Protein AF-A0A498DFW1-F1 (afdb_monomer_lite)

Organism: NCBI:txid2448030

Secondary structure (DSSP, 8-state):
-EEE-TTEEEEEETTEEEEEETTT--EEEEEE-TTS-HHHHHHHHHH---SSPP-SHHHHHHHHHHHH-GGGEEE--HHHHHHHHHHHHHHHHHGGGBS-HHHHHHHHHHHHHHHHH-PPEEEEEE-TT-HHHHHHHHT-TTEEEEE-SS----S----EEEEEE----HHHHHHHHTTEEEEEEEEE-SSEEEEEEEEETTTBPPPPPP----SS-PPPPHHHHHHHHHHHHHHHHHHHTTGGGTBSS----TTSEEEEEETTT--EEEEE---PBP---TTTT--

Structure (mmCIF, N/CA/C/O backbone):
data_AF-A0A498DFW1-F1
#
_entry.id   AF-A0A498DFW1-F1
#
loop_
_atom_site.group_PDB
_atom_site.id
_atom_site.type_symbol
_atom_site.label_atom_id
_atom_site.label_alt_id
_atom_site.label_comp_id
_atom_site.label_asym_id
_atom_site.label_entity_id
_atom_site.label_seq_id
_atom_site.pdbx_PDB_ins_code
_atom_site.Cartn_x
_atom_site.Cartn_y
_atom_site.Cartn_z
_atom_site.occupancy
_atom_site.B_iso_or_equiv
_atom_site.auth_seq_id
_atom_site.auth_comp_id
_atom_site.auth_asym_id
_atom_site.auth_atom_id
_atom_site.pdbx_PDB_model_num
ATOM 1 N N . MET A 1 1 ? -1.869 13.168 18.073 1.00 84.88 1 MET A N 1
ATOM 2 C CA . MET A 1 1 ? -3.207 12.990 17.473 1.00 84.88 1 MET A CA 1
ATOM 3 C C . MET A 1 1 ? -3.571 11.528 17.615 1.00 84.88 1 MET A C 1
ATOM 5 O O . MET A 1 1 ? -2.677 10.705 17.478 1.00 84.88 1 MET A O 1
ATOM 9 N N . TYR A 1 2 ? -4.826 11.202 17.913 1.00 88.81 2 TYR A N 1
ATOM 10 C CA . TYR A 1 2 ? -5.249 9.810 18.084 1.00 88.81 2 TYR A CA 1
ATOM 11 C C . TYR A 1 2 ? -5.842 9.267 16.786 1.00 88.81 2 TYR A C 1
ATOM 13 O O . TYR A 1 2 ? -6.707 9.909 16.195 1.00 88.81 2 TYR A O 1
ATOM 21 N N . LEU A 1 3 ? -5.345 8.113 16.349 1.00 93.00 3 LEU A N 1
ATOM 22 C CA . LEU A 1 3 ? -5.759 7.408 15.137 1.00 93.00 3 LEU A CA 1
ATOM 23 C C . LEU A 1 3 ? -6.167 5.993 15.515 1.00 93.00 3 LEU A C 1
ATOM 25 O O . LEU A 1 3 ? -5.447 5.342 16.267 1.00 93.00 3 LEU A O 1
ATOM 29 N N . LEU A 1 4 ? -7.299 5.503 15.016 1.00 95.31 4 LEU A N 1
ATOM 30 C CA . LEU A 1 4 ? -7.711 4.125 15.267 1.00 95.31 4 LEU A CA 1
ATOM 31 C C . LEU A 1 4 ? -6.643 3.159 14.723 1.00 95.31 4 LEU A C 1
ATOM 33 O O . LEU A 1 4 ? -6.171 3.342 13.597 1.00 95.31 4 LEU A O 1
ATOM 37 N N . ASN A 1 5 ? -6.266 2.129 15.487 1.00 95.38 5 ASN A N 1
ATOM 38 C CA . ASN A 1 5 ? -5.237 1.164 15.068 1.00 95.38 5 ASN A CA 1
ATOM 39 C C . ASN A 1 5 ? -5.662 0.395 13.811 1.00 95.38 5 ASN A C 1
ATOM 41 O O . ASN A 1 5 ? -6.836 0.053 13.671 1.00 95.38 5 ASN A O 1
ATOM 45 N N . HIS A 1 6 ? -4.713 0.090 12.913 1.00 95.62 6 HIS A N 1
ATOM 46 C CA . HIS A 1 6 ? -4.954 -0.581 11.618 1.00 95.62 6 HIS A CA 1
ATOM 47 C C . HIS A 1 6 ? -5.739 -1.897 11.715 1.00 95.62 6 HIS A C 1
ATOM 49 O O . HIS A 1 6 ? -6.510 -2.222 10.810 1.00 95.62 6 HIS A O 1
ATOM 55 N N . GLN A 1 7 ? -5.598 -2.599 12.842 1.00 96.44 7 GLN A N 1
ATOM 56 C CA . GLN A 1 7 ? -6.352 -3.806 13.175 1.00 96.44 7 GLN A CA 1
ATOM 57 C C . GLN A 1 7 ? -7.867 -3.594 13.179 1.00 96.44 7 GLN A C 1
ATOM 59 O O . GLN A 1 7 ? -8.605 -4.474 12.742 1.00 96.44 7 GLN A O 1
ATOM 64 N N . TYR A 1 8 ? -8.323 -2.428 13.632 1.00 97.12 8 TYR A N 1
ATOM 65 C CA . TYR A 1 8 ? -9.740 -2.160 13.811 1.00 97.12 8 TYR A CA 1
ATOM 66 C C . TYR A 1 8 ? -10.383 -1.553 12.563 1.00 97.12 8 TYR A C 1
ATOM 68 O O . TYR A 1 8 ? -9.781 -0.731 11.858 1.00 97.12 8 TYR A O 1
ATOM 76 N N . GLU A 1 9 ? -11.633 -1.942 12.338 1.00 96.38 9 GLU A N 1
ATOM 77 C CA . GLU A 1 9 ? -12.486 -1.527 11.229 1.00 96.38 9 GLU A CA 1
ATOM 78 C C . GLU A 1 9 ? -13.759 -0.863 11.762 1.00 96.38 9 GLU A C 1
ATOM 80 O O . GLU A 1 9 ? -14.368 -1.333 12.724 1.00 96.38 9 GLU A O 1
ATOM 85 N N . ILE A 1 10 ? -14.182 0.218 11.109 1.00 96.00 10 ILE A N 1
ATOM 86 C CA . ILE A 1 10 ? -15.470 0.863 11.358 1.00 96.00 10 ILE A CA 1
ATOM 87 C C . ILE A 1 10 ? -16.510 0.329 10.378 1.00 96.00 10 ILE A C 1
ATOM 89 O O . ILE A 1 10 ? -16.443 0.614 9.174 1.00 96.00 10 ILE A O 1
ATOM 93 N N . LYS A 1 11 ? -17.513 -0.359 10.927 1.00 94.38 11 LYS A N 1
ATOM 94 C CA . LYS A 1 11 ? -18.733 -0.778 10.231 1.00 94.38 11 LYS A CA 1
ATOM 95 C C . LYS A 1 11 ? -19.903 0.073 10.715 1.00 94.38 11 LYS A C 1
ATOM 97 O O . LYS A 1 11 ? -19.953 0.485 11.873 1.00 94.38 11 LYS A O 1
ATOM 102 N N . VAL A 1 12 ? -20.839 0.373 9.822 1.00 92.75 12 VAL A N 1
ATOM 103 C CA . VAL A 1 12 ? -22.039 1.144 10.158 1.00 92.75 12 VAL A CA 1
ATOM 104 C C . VAL A 1 12 ? -23.253 0.367 9.692 1.00 92.75 12 VAL A C 1
ATOM 106 O O . VAL A 1 12 ? -23.340 0.011 8.519 1.00 92.75 12 VAL A O 1
ATOM 109 N N . PHE A 1 13 ? -24.185 0.136 10.608 1.00 92.19 13 PHE A N 1
ATOM 110 C CA . PHE A 1 13 ? -25.476 -0.469 10.315 1.00 92.19 13 PHE A CA 1
ATOM 111 C C . PHE A 1 13 ? -26.560 0.405 10.939 1.00 92.19 13 PHE A C 1
ATOM 113 O O . PHE A 1 13 ? -26.463 0.775 12.110 1.00 92.19 13 PHE A O 1
ATOM 120 N N . GLU A 1 14 ? -27.544 0.802 10.131 1.00 88.88 14 GLU A N 1
ATOM 121 C CA . GLU A 1 14 ? -28.573 1.776 10.512 1.00 88.88 14 GLU A CA 1
ATOM 122 C C . GLU A 1 14 ? -27.953 3.051 11.123 1.00 88.88 14 GLU A C 1
ATOM 124 O O . GLU A 1 14 ? -27.223 3.780 10.439 1.00 88.88 14 GLU A O 1
ATOM 129 N N . ASN A 1 15 ? -28.215 3.316 12.404 1.00 91.19 15 ASN A N 1
ATOM 130 C CA . ASN A 1 15 ? -27.717 4.469 13.155 1.00 91.19 15 ASN A CA 1
ATOM 131 C C . ASN A 1 15 ? -26.708 4.078 14.237 1.00 91.19 15 ASN A C 1
ATOM 133 O O . ASN A 1 15 ? -26.515 4.832 15.186 1.00 91.19 15 ASN A O 1
ATOM 137 N N . ILE A 1 16 ? -26.047 2.930 14.093 1.00 94.31 16 ILE A N 1
ATOM 138 C CA . ILE A 1 16 ? -25.024 2.468 15.029 1.00 94.31 16 ILE A CA 1
ATOM 139 C C . ILE A 1 16 ? -23.692 2.326 14.291 1.00 94.31 16 ILE A C 1
ATOM 141 O O . ILE A 1 16 ? -23.598 1.699 13.232 1.00 94.31 16 ILE A O 1
ATOM 145 N N . MET A 1 17 ? -22.652 2.937 14.857 1.00 96.31 17 MET A N 1
ATOM 146 C CA . MET A 1 17 ? -21.270 2.742 14.434 1.00 96.31 17 MET A CA 1
ATOM 147 C C . MET A 1 17 ? -20.624 1.683 15.320 1.00 96.31 17 MET A C 1
ATOM 149 O O . MET A 1 17 ? -20.624 1.820 16.542 1.00 96.31 17 MET A O 1
ATOM 153 N N . PHE A 1 18 ? -20.045 0.662 14.697 1.00 96.88 18 PHE A N 1
ATOM 154 C CA . PHE A 1 18 ? -19.355 -0.437 15.357 1.00 96.88 18 PHE A CA 1
ATOM 155 C C . PHE A 1 18 ? -17.869 -0.374 15.034 1.00 96.88 18 PHE A C 1
ATOM 157 O O . PHE A 1 18 ? -17.484 -0.200 13.876 1.00 96.88 18 PHE A O 1
ATOM 164 N N . VAL A 1 19 ? -17.035 -0.563 16.052 1.00 97.25 19 VAL A N 1
ATOM 165 C CA . VAL A 1 19 ? -15.604 -0.802 15.878 1.00 97.25 19 VAL A CA 1
ATOM 166 C C . VAL A 1 19 ? -15.340 -2.280 16.095 1.00 97.25 19 VAL A C 1
ATOM 168 O O . VAL A 1 19 ? -15.494 -2.789 17.206 1.00 97.25 19 VAL A O 1
ATOM 171 N N . HIS A 1 20 ? -14.966 -2.957 15.016 1.00 96.50 20 HIS A N 1
ATOM 172 C CA . HIS A 1 20 ? -14.661 -4.381 14.994 1.00 96.50 20 HIS A CA 1
ATOM 173 C C . HIS A 1 20 ? -13.157 -4.609 14.999 1.00 96.50 20 HIS A C 1
ATOM 175 O O . HIS A 1 20 ? -12.395 -3.837 14.416 1.00 96.50 20 HIS A O 1
ATOM 181 N N . ASP A 1 21 ? -12.738 -5.699 15.619 1.00 96.56 21 ASP A N 1
ATOM 182 C CA . ASP A 1 21 ? -11.405 -6.258 15.462 1.00 96.56 21 ASP A CA 1
ATOM 183 C C . ASP A 1 21 ? -11.388 -7.205 14.270 1.00 96.56 21 ASP A C 1
ATOM 185 O O . ASP A 1 21 ? -12.027 -8.248 14.298 1.00 96.56 21 ASP A O 1
ATOM 189 N N . SER A 1 22 ? -10.662 -6.855 13.211 1.00 94.31 22 SER A N 1
ATOM 190 C CA . SER A 1 22 ? -10.661 -7.669 11.994 1.00 94.31 22 SER A CA 1
ATOM 191 C C . SER A 1 22 ? -9.860 -8.971 12.106 1.00 94.31 22 SER A C 1
ATOM 193 O O . SER A 1 22 ? -9.842 -9.737 11.148 1.00 94.31 22 SER A O 1
ATOM 195 N N . ILE A 1 23 ? -9.192 -9.237 13.235 1.00 94.19 23 ILE A N 1
ATOM 196 C CA . ILE A 1 23 ? -8.539 -10.530 13.485 1.00 94.19 23 ILE A CA 1
ATOM 197 C C . ILE A 1 23 ? -9.505 -11.486 14.189 1.00 94.19 23 ILE A C 1
ATOM 199 O O . ILE A 1 23 ? -9.629 -12.634 13.767 1.00 94.19 23 ILE A O 1
ATOM 203 N N . SER A 1 24 ? -10.178 -11.027 15.251 1.00 93.94 24 SER A N 1
ATOM 204 C CA . SER A 1 24 ? -11.103 -11.862 16.035 1.00 93.94 24 SER A CA 1
ATOM 205 C C . SER A 1 24 ? -12.565 -11.795 15.576 1.00 93.94 24 SER A C 1
ATOM 207 O O . SER A 1 24 ? -13.380 -12.571 16.060 1.00 93.94 24 SER A O 1
ATOM 209 N N . ASP A 1 25 ? -12.897 -10.865 14.678 1.00 90.50 25 ASP A N 1
ATOM 210 C CA . ASP A 1 25 ? -14.255 -10.489 14.245 1.00 90.50 25 ASP A CA 1
ATOM 211 C C . ASP A 1 25 ? -15.184 -10.014 15.385 1.00 90.50 25 ASP A C 1
ATOM 213 O O . ASP A 1 25 ? -16.402 -9.913 15.246 1.00 90.50 25 ASP A O 1
ATOM 217 N N . GLU A 1 26 ? -14.612 -9.648 16.534 1.00 96.12 26 GLU A N 1
ATOM 218 C CA . GLU A 1 26 ? -15.376 -9.169 17.684 1.00 96.12 26 GLU A CA 1
ATOM 219 C C . GLU A 1 26 ? -15.683 -7.671 17.595 1.00 96.12 26 GLU A C 1
ATOM 221 O O . GLU A 1 26 ? -14.817 -6.848 17.279 1.00 96.12 26 GLU A O 1
ATOM 226 N N . VAL A 1 27 ? -16.901 -7.295 17.994 1.00 96.75 27 VAL A N 1
ATOM 227 C CA . VAL A 1 27 ? -17.258 -5.897 18.268 1.00 96.75 27 VAL A CA 1
ATOM 228 C C . VAL A 1 27 ? -16.567 -5.455 19.557 1.00 96.75 27 VAL A C 1
ATOM 230 O O . VAL A 1 27 ? -16.834 -5.993 20.629 1.00 96.75 27 VAL A O 1
ATOM 233 N N . LYS A 1 28 ? -15.709 -4.439 19.477 1.00 96.62 28 LYS A N 1
ATOM 234 C CA . LYS A 1 28 ? -15.001 -3.887 20.642 1.00 96.62 28 LYS A CA 1
ATOM 235 C C . LYS A 1 28 ? -15.788 -2.785 21.333 1.00 96.62 28 LYS A C 1
ATOM 237 O O . LYS A 1 28 ? -15.783 -2.691 22.558 1.00 96.62 28 LYS A O 1
ATOM 242 N N . PHE A 1 29 ? -16.474 -1.957 20.556 1.00 95.75 29 PHE A N 1
ATOM 243 C CA . PHE A 1 29 ? -17.452 -1.004 21.064 1.00 95.75 29 PHE A CA 1
ATOM 244 C C . PHE A 1 29 ? -18.390 -0.550 19.949 1.00 95.75 29 PHE A C 1
ATOM 246 O O . PHE A 1 29 ? -18.073 -0.645 18.761 1.00 95.75 29 PHE A O 1
ATOM 253 N N . ALA A 1 30 ? -19.543 -0.033 20.359 1.00 95.00 30 ALA A N 1
ATOM 254 C CA . ALA A 1 30 ? -20.535 0.542 19.472 1.00 95.00 30 ALA A CA 1
ATOM 255 C C . ALA A 1 30 ? -21.171 1.773 20.118 1.00 95.00 30 ALA A C 1
ATOM 257 O O . ALA A 1 30 ? -21.212 1.891 21.346 1.00 95.00 30 ALA A O 1
ATOM 258 N N . PHE A 1 31 ? -21.652 2.695 19.295 1.00 93.88 31 PHE A N 1
ATOM 259 C CA . PHE A 1 31 ? -22.395 3.861 19.760 1.00 93.88 31 PHE A CA 1
ATOM 260 C C . PHE A 1 31 ? -23.355 4.354 18.684 1.00 93.88 31 PHE A C 1
ATOM 262 O O . PHE A 1 31 ? -23.148 4.157 17.484 1.00 93.88 31 PHE A O 1
ATOM 269 N N . GLU A 1 32 ? -24.420 4.999 19.143 1.00 93.31 32 GLU A N 1
ATOM 270 C CA . GLU A 1 32 ? -25.426 5.596 18.281 1.00 93.31 32 GLU A CA 1
ATOM 271 C C . GLU A 1 32 ? -24.887 6.867 17.608 1.00 93.31 32 GLU A C 1
ATOM 273 O O . GLU A 1 32 ? -24.185 7.671 18.227 1.00 93.31 32 GLU A O 1
ATOM 278 N N . ILE A 1 33 ? -25.218 7.044 16.329 1.00 91.88 33 ILE A N 1
ATOM 279 C CA . ILE A 1 33 ? -24.766 8.156 15.483 1.00 91.88 33 ILE A CA 1
ATOM 280 C C . ILE A 1 33 ? -25.928 8.940 14.855 1.00 91.88 33 ILE A C 1
ATOM 282 O O . ILE A 1 33 ? -25.806 9.484 13.755 1.00 91.88 33 ILE A O 1
ATOM 286 N N . TYR A 1 34 ? -27.076 8.983 15.534 1.00 88.31 34 TYR A N 1
ATOM 287 C CA . TYR A 1 34 ? -28.267 9.691 15.065 1.00 88.31 34 TYR A CA 1
ATOM 288 C C . TYR A 1 34 ? -27.978 11.179 14.788 1.00 88.31 34 TYR A C 1
ATOM 290 O O . TYR A 1 34 ? -27.419 11.880 15.632 1.00 88.31 34 TYR A O 1
ATOM 298 N N . ASN A 1 35 ? -28.378 11.667 13.606 1.00 87.31 35 ASN A N 1
ATOM 299 C CA . ASN A 1 35 ? -28.142 13.039 13.127 1.00 87.31 35 ASN A CA 1
ATOM 300 C C . ASN A 1 35 ? -26.663 13.479 13.074 1.00 87.31 35 ASN A C 1
ATOM 302 O O . ASN A 1 35 ? -26.365 14.656 13.287 1.00 87.31 35 ASN A O 1
ATOM 306 N N . LEU A 1 36 ? -25.739 12.555 12.789 1.00 89.56 36 LEU A N 1
ATOM 307 C CA . LEU A 1 36 ? -24.315 12.853 12.595 1.00 89.56 36 LEU A CA 1
ATOM 308 C C . LEU A 1 36 ? -23.851 12.524 11.178 1.00 89.56 36 LEU A C 1
ATOM 310 O O . LEU A 1 36 ? -24.351 11.591 10.541 1.00 89.56 36 LEU A O 1
ATOM 314 N N . ASP A 1 37 ? -22.821 13.233 10.716 1.00 90.50 37 ASP A N 1
ATOM 315 C CA . ASP A 1 37 ? -22.140 12.875 9.473 1.00 90.50 37 ASP A CA 1
ATOM 316 C C . ASP A 1 37 ? -21.258 11.630 9.682 1.00 90.50 37 ASP A C 1
ATOM 318 O O . ASP A 1 37 ? -20.159 11.670 10.247 1.00 90.50 37 ASP A O 1
ATOM 322 N N . LYS A 1 38 ? -21.756 10.495 9.180 1.00 91.00 38 LYS A N 1
ATOM 323 C CA . LYS A 1 38 ? -21.108 9.177 9.248 1.00 91.00 38 LYS A CA 1
ATOM 324 C C . LYS A 1 38 ? -19.748 9.169 8.541 1.00 91.00 38 LYS A C 1
ATOM 326 O O . LYS A 1 38 ? -18.798 8.553 9.030 1.00 91.00 38 LYS A O 1
ATOM 331 N N . GLY A 1 39 ? -19.648 9.857 7.402 1.00 90.25 39 GLY A N 1
ATOM 332 C CA . GLY A 1 39 ? -18.425 9.949 6.609 1.00 90.25 39 GLY A CA 1
ATOM 333 C C . GLY A 1 39 ? -17.367 10.786 7.318 1.00 90.25 39 GLY A C 1
ATOM 334 O O . GLY A 1 39 ? -16.209 10.365 7.408 1.00 90.25 39 GLY A O 1
ATOM 335 N N . LYS A 1 40 ? -17.771 11.926 7.892 1.00 91.56 40 LYS A N 1
ATOM 336 C CA . LYS A 1 40 ? -16.899 12.759 8.727 1.00 91.56 40 LYS A CA 1
ATOM 337 C C . LYS A 1 40 ? -16.410 11.983 9.949 1.00 91.56 40 LYS A C 1
ATOM 339 O O . LYS A 1 40 ? -15.204 11.922 10.161 1.00 91.56 40 LYS A O 1
ATOM 344 N N . LEU A 1 41 ? -17.295 11.323 10.700 1.00 92.81 41 LEU A N 1
ATOM 345 C CA . LEU A 1 41 ? -16.911 10.508 11.863 1.00 92.81 41 LEU A CA 1
ATOM 346 C C . LEU A 1 41 ? -15.888 9.427 11.510 1.00 92.81 41 LEU A C 1
ATOM 348 O O . LEU A 1 41 ? -14.841 9.346 12.153 1.00 92.81 41 LEU A O 1
ATOM 352 N N . LYS A 1 42 ? -16.149 8.627 10.466 1.00 93.50 42 LYS A N 1
ATOM 353 C CA . LYS A 1 42 ? -15.216 7.579 10.026 1.00 93.50 42 LYS A CA 1
ATOM 354 C C . LYS A 1 42 ? -13.848 8.171 9.674 1.00 93.50 42 LYS A C 1
ATOM 356 O O . LYS A 1 42 ? -12.827 7.656 10.128 1.00 93.50 42 LYS A O 1
ATOM 361 N N . LYS A 1 43 ? -13.818 9.291 8.939 1.00 92.44 43 LYS A N 1
ATOM 362 C CA . LYS A 1 43 ? -12.573 10.014 8.624 1.00 92.44 43 LYS A CA 1
ATOM 363 C C . LYS A 1 43 ? -11.849 10.497 9.881 1.00 92.44 43 LYS A C 1
ATOM 365 O O . LYS A 1 43 ? -10.637 10.335 9.965 1.00 92.44 43 LYS A O 1
ATOM 370 N N . LEU A 1 44 ? -12.564 11.043 10.862 1.00 92.44 44 LEU A N 1
ATOM 371 C CA . LEU A 1 44 ? -11.971 11.526 12.111 1.00 92.44 44 LEU A CA 1
ATOM 372 C C . LEU A 1 44 ? -11.365 10.393 12.948 1.00 92.44 44 LEU A C 1
ATOM 374 O O . LEU A 1 44 ? -10.274 10.557 13.486 1.00 92.44 44 LEU A O 1
ATOM 378 N N . PHE A 1 45 ? -12.010 9.228 13.026 1.00 94.06 45 PHE A N 1
ATOM 379 C CA . PHE A 1 45 ? -11.427 8.073 13.715 1.00 94.06 45 PHE A CA 1
ATOM 380 C C . PHE A 1 45 ? -10.183 7.531 13.002 1.00 94.06 45 PHE A C 1
ATOM 382 O O . PHE A 1 45 ? -9.202 7.175 13.653 1.00 94.06 45 PHE A O 1
ATOM 389 N N . TYR A 1 46 ? -10.213 7.454 11.671 1.00 93.69 46 TYR A N 1
ATOM 390 C CA . TYR A 1 46 ? -9.130 6.864 10.880 1.00 93.69 46 TYR A CA 1
ATOM 391 C C . TYR A 1 46 ? -7.937 7.792 10.657 1.00 93.69 46 TYR A C 1
ATOM 393 O O . TYR A 1 46 ? -6.808 7.309 10.593 1.00 93.69 46 TYR A O 1
ATOM 401 N N . PHE A 1 47 ? -8.175 9.098 10.522 1.00 88.81 47 PHE A N 1
ATOM 402 C CA . PHE A 1 47 ? -7.173 10.095 10.119 1.00 88.81 47 PHE A CA 1
ATOM 403 C C . PHE A 1 47 ? -6.960 11.208 11.151 1.00 88.81 47 PHE A C 1
ATOM 405 O O . PHE A 1 47 ? -6.053 12.035 10.989 1.00 88.81 47 PHE A O 1
ATOM 412 N N . GLY A 1 48 ? -7.720 11.141 12.244 1.00 84.44 48 GLY A N 1
ATOM 413 C CA . GLY A 1 48 ? -7.455 11.796 13.511 1.00 84.44 48 GLY A CA 1
ATOM 414 C C . GLY A 1 48 ? -8.076 13.176 13.653 1.00 84.44 48 GLY A C 1
ATOM 415 O O . GLY A 1 48 ? -8.585 13.770 12.705 1.00 84.44 48 GLY A O 1
ATOM 416 N N . LEU A 1 49 ? -8.010 13.670 14.887 1.00 77.69 49 LEU A N 1
ATOM 417 C CA . LEU A 1 49 ? -8.436 15.003 15.298 1.00 77.69 49 LEU A CA 1
ATOM 418 C C . LEU A 1 49 ? -7.230 15.903 15.556 1.00 77.69 49 LEU A C 1
ATOM 420 O O . LEU A 1 49 ? -6.282 15.503 16.245 1.00 77.69 49 LEU A O 1
ATOM 424 N N . GLU A 1 50 ? -7.294 17.147 15.099 1.00 66.69 50 GLU A N 1
ATOM 425 C CA . GLU A 1 50 ? -6.356 18.166 15.563 1.00 66.69 50 GLU A CA 1
ATOM 426 C C . GLU A 1 50 ? -6.561 18.424 17.066 1.00 66.69 50 GLU A C 1
ATOM 428 O O . GLU A 1 50 ? -7.657 18.263 17.602 1.00 66.69 50 GLU A O 1
ATOM 433 N N . LYS A 1 51 ? -5.482 18.759 17.788 1.00 59.06 51 LYS A N 1
ATOM 434 C CA . LYS A 1 51 ? -5.483 18.936 19.257 1.00 59.06 51 LYS A CA 1
ATOM 435 C C . LYS A 1 51 ? -6.176 20.236 19.718 1.00 59.06 51 LYS A C 1
ATOM 437 O O . LYS A 1 51 ? -5.831 20.781 20.763 1.00 59.06 51 LYS A O 1
ATOM 442 N N . THR A 1 52 ? -7.117 20.759 18.949 1.00 60.75 52 THR A N 1
ATOM 443 C CA . THR A 1 52 ? -7.843 21.995 19.247 1.00 60.75 52 THR A CA 1
ATOM 444 C C . THR A 1 52 ? -9.174 21.689 19.937 1.00 60.75 52 THR A C 1
ATOM 446 O O . THR A 1 52 ? -9.745 20.603 19.802 1.00 60.75 52 THR A O 1
ATOM 449 N N . ILE A 1 53 ? -9.659 22.641 20.743 1.00 60.09 53 ILE A N 1
ATOM 450 C CA . ILE A 1 53 ? -11.011 22.582 21.312 1.00 60.09 53 ILE A CA 1
ATOM 451 C C . ILE A 1 53 ? -11.984 22.597 20.136 1.00 60.09 53 ILE A C 1
ATOM 453 O O . ILE A 1 53 ? -12.005 23.559 19.369 1.00 60.09 53 ILE A O 1
ATOM 457 N N . SER A 1 54 ? -12.757 21.524 19.980 1.00 64.06 54 SER A N 1
ATOM 458 C CA . SER A 1 54 ? -13.682 21.405 18.863 1.00 64.06 54 SER A CA 1
ATOM 459 C C . SER A 1 54 ? -15.095 21.838 19.233 1.00 64.06 54 SER A C 1
ATOM 461 O O . SER A 1 54 ? -15.685 21.382 20.218 1.00 64.06 54 SER A O 1
ATOM 463 N N . PHE A 1 55 ? -15.664 22.674 18.371 1.00 69.19 55 PHE A N 1
ATOM 464 C CA . PHE A 1 55 ? -17.057 23.103 18.433 1.00 69.19 55 PHE A CA 1
ATOM 465 C C . PHE A 1 55 ? -18.000 22.182 17.638 1.00 69.19 55 PHE A C 1
ATOM 467 O O . PHE A 1 55 ? -19.218 22.327 17.736 1.00 69.19 55 PHE A O 1
ATOM 474 N N . HIS A 1 56 ? -17.475 21.216 16.874 1.00 85.19 56 HIS A N 1
ATOM 475 C CA . HIS A 1 56 ? -18.282 20.299 16.066 1.00 85.19 56 HIS A CA 1
ATOM 476 C C . HIS A 1 56 ? -18.667 19.030 16.840 1.00 85.19 56 HIS A C 1
ATOM 478 O O . HIS A 1 56 ? -17.845 18.424 17.531 1.00 85.19 56 HIS A O 1
ATOM 484 N N . ARG A 1 57 ? -19.922 18.586 16.680 1.00 88.81 57 ARG A N 1
ATOM 485 C CA . ARG A 1 57 ? -20.477 17.422 17.397 1.00 88.81 57 ARG A CA 1
ATOM 486 C C . ARG A 1 57 ? -19.695 16.134 17.131 1.00 88.81 57 ARG A C 1
ATOM 488 O O . ARG A 1 57 ? -19.405 15.402 18.073 1.00 88.81 57 ARG A O 1
ATOM 495 N N . GLU A 1 58 ? -19.317 15.868 15.881 1.00 90.94 58 GLU A N 1
ATOM 496 C CA . GLU A 1 58 ? -18.575 14.659 15.497 1.00 90.94 58 GLU A CA 1
ATOM 497 C C . GLU A 1 58 ? -17.212 14.582 16.190 1.00 90.94 58 GLU A C 1
ATOM 499 O O . GLU A 1 58 ? -16.797 13.532 16.672 1.00 90.94 58 GLU A O 1
ATOM 504 N N . GLU A 1 59 ? -16.524 15.714 16.283 1.00 90.19 59 GLU A N 1
ATOM 505 C CA . GLU A 1 59 ? -15.196 15.808 16.881 1.00 90.19 59 GLU A CA 1
ATOM 506 C C . GLU A 1 59 ? -15.264 15.626 18.402 1.00 90.19 59 GLU A C 1
ATOM 508 O O . GLU A 1 59 ? -14.458 14.887 18.965 1.00 90.19 59 GLU A O 1
ATOM 513 N N . GLN A 1 60 ? -16.280 16.194 19.062 1.00 89.75 60 GLN A N 1
ATOM 514 C CA . GLN A 1 60 ? -16.544 15.957 20.487 1.00 89.75 60 GLN A CA 1
ATOM 515 C C . GLN A 1 60 ? -16.841 14.481 20.787 1.00 89.75 60 GLN A C 1
ATOM 517 O O . GLN A 1 60 ? -16.404 13.952 21.810 1.00 89.75 60 GLN A O 1
ATOM 522 N N . ILE A 1 61 ? -17.570 13.798 19.902 1.00 91.00 61 ILE A N 1
ATOM 523 C CA . ILE A 1 61 ? -17.855 12.365 20.044 1.00 91.00 61 ILE A CA 1
ATOM 524 C C . ILE A 1 61 ? -16.574 11.551 19.920 1.00 91.00 61 ILE A C 1
ATOM 526 O O . ILE A 1 61 ? -16.297 10.725 20.788 1.00 91.00 61 ILE A O 1
ATOM 530 N N . VAL A 1 62 ? -15.757 11.819 18.902 1.00 91.62 62 VAL A N 1
ATOM 531 C CA . VAL A 1 62 ? -14.474 11.129 18.727 1.00 91.62 62 VAL A CA 1
ATOM 532 C C . VAL A 1 62 ? -13.566 11.375 19.939 1.00 91.62 62 VAL A C 1
ATOM 534 O O . VAL A 1 62 ? -12.981 10.420 20.445 1.00 91.62 62 VAL A O 1
ATOM 537 N N . GLN A 1 63 ? -13.508 12.596 20.489 1.00 90.88 63 GLN A N 1
ATOM 538 C CA . GLN A 1 63 ? -12.761 12.884 21.724 1.00 90.88 63 GLN A CA 1
ATOM 539 C C . GLN A 1 63 ? -13.246 12.037 22.910 1.00 90.88 63 GLN A C 1
ATOM 541 O O . GLN A 1 63 ? -12.425 11.421 23.591 1.00 90.88 63 GLN A O 1
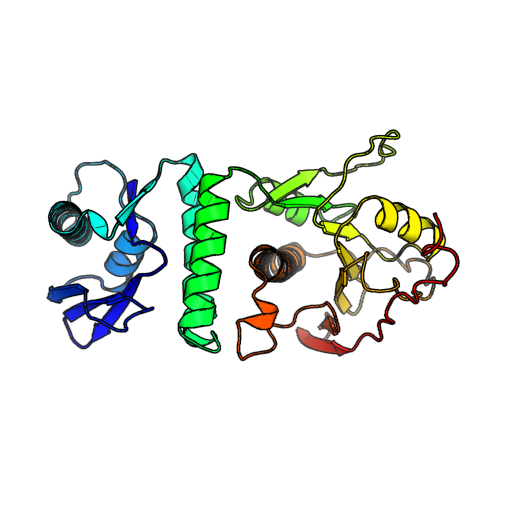ATOM 546 N N . LYS A 1 64 ? -14.564 11.951 23.136 1.00 91.62 64 LYS A N 1
ATOM 547 C CA . LYS A 1 64 ? -15.147 11.115 24.202 1.00 91.62 64 LYS A CA 1
ATOM 548 C C . LYS A 1 64 ? -14.839 9.631 24.003 1.00 91.62 64 LYS A C 1
ATOM 550 O O . LYS A 1 64 ? -14.510 8.941 24.966 1.00 91.62 64 LYS A O 1
ATOM 555 N N . VAL A 1 65 ? -14.924 9.136 22.768 1.00 93.31 65 VAL A N 1
ATOM 556 C CA . VAL A 1 65 ? -14.617 7.736 22.436 1.00 93.31 65 VAL A CA 1
ATOM 557 C C . VAL A 1 65 ? -13.139 7.437 22.677 1.00 93.31 65 VAL A C 1
ATOM 559 O O . VAL A 1 65 ? -12.829 6.444 23.325 1.00 93.31 65 VAL A O 1
ATOM 562 N N . VAL A 1 66 ? -12.231 8.313 22.243 1.00 92.19 66 VAL A N 1
ATOM 563 C CA . VAL A 1 66 ? -10.785 8.168 22.480 1.00 92.19 66 VAL A CA 1
ATOM 564 C C . VAL A 1 66 ? -10.461 8.175 23.976 1.00 92.19 66 VAL A C 1
ATOM 566 O O . VAL A 1 66 ? -9.666 7.356 24.427 1.00 92.19 66 VAL A O 1
ATOM 569 N N . GLN A 1 67 ? -11.090 9.057 24.760 1.00 91.69 67 GLN A N 1
ATOM 570 C CA . GLN A 1 67 ? -10.907 9.105 26.216 1.00 91.69 67 GLN A CA 1
ATOM 571 C C . GLN A 1 67 ? -11.416 7.837 26.911 1.00 91.69 67 GLN A C 1
ATOM 573 O O . GLN A 1 67 ? -10.783 7.354 27.846 1.00 91.69 67 GLN A O 1
ATOM 578 N N . ARG A 1 68 ? -12.552 7.293 26.461 1.00 95.31 68 ARG A N 1
ATOM 579 C CA . ARG A 1 68 ? -13.169 6.096 27.048 1.00 95.31 68 ARG A CA 1
ATOM 580 C C . ARG A 1 68 ? -12.474 4.798 26.634 1.00 95.31 68 ARG A C 1
ATOM 582 O O . ARG A 1 68 ? -12.431 3.857 27.421 1.00 95.31 68 ARG A O 1
ATOM 589 N N . TYR A 1 69 ? -11.944 4.745 25.415 1.00 94.56 69 TYR A N 1
ATOM 590 C CA . TYR A 1 69 ? -11.383 3.547 24.793 1.00 94.56 69 TYR A CA 1
ATOM 591 C C . TYR A 1 69 ? -9.953 3.786 24.268 1.00 94.56 69 TYR A C 1
ATOM 593 O O . TYR A 1 69 ? -9.680 3.516 23.098 1.00 94.56 69 TYR A O 1
ATOM 601 N N . PRO A 1 70 ? -9.005 4.268 25.094 1.00 91.94 70 PRO A N 1
ATOM 602 C CA . PRO A 1 70 ? -7.697 4.727 24.616 1.00 91.94 70 PRO A CA 1
ATOM 603 C C . PRO A 1 70 ? -6.851 3.618 23.973 1.00 91.94 70 PRO A C 1
ATOM 605 O O . PRO A 1 70 ? -6.107 3.884 23.035 1.00 91.94 70 PRO A O 1
ATOM 608 N N . ASN A 1 71 ? -7.011 2.366 24.413 1.00 94.25 71 ASN A N 1
ATOM 609 C CA . ASN A 1 71 ? -6.219 1.219 23.944 1.00 94.25 71 ASN A CA 1
ATOM 610 C C . ASN A 1 71 ? -6.444 0.861 22.462 1.00 94.25 71 ASN A C 1
ATOM 612 O O . ASN A 1 71 ? -5.650 0.128 21.875 1.00 94.25 71 ASN A O 1
ATOM 616 N N . TYR A 1 72 ? -7.513 1.372 21.845 1.00 94.56 72 TYR A N 1
ATOM 617 C CA . TYR A 1 72 ? -7.842 1.118 20.439 1.00 94.56 72 TYR A CA 1
ATOM 618 C C . TYR A 1 72 ? -7.218 2.144 19.484 1.00 94.56 72 TYR A C 1
ATOM 620 O O . TYR A 1 72 ? -7.318 2.004 18.262 1.00 94.56 72 TYR A O 1
ATOM 628 N N . PHE A 1 73 ? -6.566 3.167 20.039 1.00 93.38 73 PHE A N 1
ATOM 629 C CA . PHE A 1 73 ? -6.005 4.284 19.300 1.00 93.38 73 PHE A CA 1
ATOM 630 C C . PHE A 1 73 ? -4.491 4.374 19.483 1.00 93.38 73 PHE A C 1
ATOM 632 O O . PHE A 1 73 ? -3.953 4.197 20.573 1.00 93.38 73 PHE A O 1
ATOM 639 N N . THR A 1 74 ? -3.802 4.747 18.413 1.00 90.38 74 THR A N 1
ATOM 640 C CA . THR A 1 74 ? -2.388 5.098 18.423 1.00 90.38 74 THR A CA 1
ATOM 641 C C . THR A 1 74 ? -2.260 6.611 18.509 1.00 90.38 74 THR A C 1
ATOM 643 O O . THR A 1 74 ? -2.862 7.349 17.725 1.00 90.38 74 THR A O 1
ATOM 646 N N . ASN A 1 75 ? -1.443 7.093 19.446 1.00 88.12 75 ASN A N 1
ATOM 647 C CA . ASN A 1 75 ? -1.054 8.497 19.482 1.00 88.12 75 ASN A CA 1
ATOM 648 C C . ASN A 1 75 ? 0.108 8.737 18.509 1.00 88.12 75 ASN A C 1
ATOM 650 O O . ASN A 1 75 ? 1.252 8.369 18.778 1.00 88.12 75 ASN A O 1
ATOM 654 N N . CYS A 1 76 ? -0.185 9.374 17.381 1.00 83.56 76 CYS A N 1
ATOM 655 C CA . CYS A 1 76 ? 0.805 9.756 16.383 1.00 83.56 76 CYS A CA 1
ATOM 656 C C . CYS A 1 76 ? 1.224 11.222 16.547 1.00 83.56 76 CYS A C 1
ATOM 658 O O . CYS A 1 76 ? 0.394 12.104 16.798 1.00 83.56 76 CYS A O 1
ATOM 660 N N . ASN A 1 77 ? 2.521 11.480 16.366 1.00 81.94 77 ASN A N 1
ATOM 661 C CA . ASN A 1 77 ? 3.042 12.818 16.091 1.00 81.94 77 ASN A CA 1
ATOM 662 C C . ASN A 1 77 ? 2.886 13.152 14.595 1.00 81.94 77 ASN A C 1
ATOM 664 O O . ASN A 1 77 ? 2.581 12.269 13.790 1.00 81.94 77 ASN A O 1
ATOM 668 N N . ASP A 1 78 ? 3.108 14.413 14.224 1.00 73.50 78 ASP A N 1
ATOM 669 C CA . ASP A 1 78 ? 2.863 14.887 12.854 1.00 73.50 78 ASP A CA 1
ATOM 670 C C . ASP A 1 78 ? 3.728 14.166 11.808 1.00 73.50 78 ASP A C 1
ATOM 672 O O . ASP A 1 78 ? 3.248 13.848 10.725 1.00 73.50 78 ASP A O 1
ATOM 676 N N . LEU A 1 79 ? 4.961 13.783 12.159 1.00 68.69 79 LEU A N 1
ATOM 677 C CA . LEU A 1 79 ? 5.854 13.033 11.266 1.00 68.69 79 LEU A CA 1
ATOM 678 C C . LEU A 1 79 ? 5.350 11.612 10.961 1.00 68.69 79 LEU A C 1
ATOM 680 O O . LEU A 1 79 ? 5.456 11.147 9.829 1.00 68.69 79 LEU A O 1
ATOM 684 N N . LYS A 1 80 ? 4.788 10.904 11.951 1.00 80.25 80 LYS A N 1
ATOM 685 C CA . LYS A 1 80 ? 4.236 9.550 11.752 1.00 80.25 80 LYS A CA 1
ATOM 686 C C . LYS A 1 80 ? 2.831 9.560 11.156 1.00 80.25 80 LYS A C 1
ATOM 688 O O . LYS A 1 80 ? 2.390 8.532 10.646 1.00 80.25 80 LYS A O 1
ATOM 693 N N . ARG A 1 81 ? 2.138 10.703 11.203 1.00 86.06 81 ARG A N 1
ATOM 694 C CA . ARG A 1 81 ? 0.762 10.858 10.717 1.00 86.06 81 ARG A CA 1
ATOM 695 C C . ARG A 1 81 ? 0.628 10.435 9.261 1.00 86.06 81 ARG A C 1
ATOM 697 O O . ARG A 1 81 ? -0.215 9.600 8.970 1.00 86.06 81 ARG A O 1
ATOM 704 N N . ASN A 1 82 ? 1.438 10.988 8.362 1.00 87.25 82 ASN A N 1
ATOM 705 C CA . ASN A 1 82 ? 1.279 10.745 6.924 1.00 87.25 82 ASN A CA 1
ATOM 706 C C . ASN A 1 82 ? 1.498 9.271 6.574 1.00 87.25 82 ASN A C 1
ATOM 708 O O . ASN A 1 82 ? 0.713 8.696 5.829 1.00 87.25 82 ASN A O 1
ATOM 712 N N . CYS A 1 83 ? 2.498 8.639 7.194 1.00 89.31 83 CYS A N 1
ATOM 713 C CA . CYS A 1 83 ? 2.747 7.209 7.042 1.00 89.31 83 CYS A CA 1
ATOM 714 C C . CYS A 1 83 ? 1.549 6.372 7.510 1.00 89.31 83 CYS A C 1
ATOM 716 O O . CYS A 1 83 ? 1.050 5.531 6.769 1.00 89.31 83 CYS A O 1
ATOM 718 N N . PHE A 1 84 ? 1.037 6.654 8.711 1.00 91.69 84 PHE A N 1
ATOM 719 C CA . PHE A 1 84 ? -0.124 5.955 9.256 1.00 91.69 84 PHE A CA 1
ATOM 720 C C . PHE A 1 84 ? -1.369 6.155 8.379 1.00 91.69 84 PHE A C 1
ATOM 722 O O . PHE A 1 84 ? -2.112 5.215 8.131 1.00 91.69 84 PHE A O 1
ATOM 729 N N . ARG A 1 85 ? -1.600 7.364 7.859 1.00 91.31 85 ARG A N 1
ATOM 730 C CA . ARG A 1 85 ? -2.729 7.642 6.957 1.00 91.31 85 ARG A CA 1
ATOM 731 C C . ARG A 1 85 ? -2.634 6.836 5.663 1.00 91.31 85 ARG A C 1
ATOM 733 O O . ARG A 1 85 ? -3.602 6.169 5.321 1.00 91.31 85 ARG A O 1
ATOM 740 N N . LEU A 1 86 ? -1.469 6.839 5.016 1.00 91.88 86 LEU A N 1
ATOM 741 C CA . LEU A 1 86 ? -1.251 6.093 3.778 1.00 91.88 86 LEU A CA 1
ATOM 742 C C . LEU A 1 86 ? -1.435 4.586 3.995 1.00 91.88 86 LEU A C 1
ATOM 744 O O . LEU A 1 86 ? -2.142 3.921 3.244 1.00 91.88 86 LEU A O 1
ATOM 748 N N . ILE A 1 87 ? -0.865 4.047 5.078 1.00 94.56 87 ILE A N 1
ATOM 749 C CA . ILE A 1 87 ? -1.060 2.641 5.443 1.00 94.56 87 ILE A CA 1
ATOM 750 C C . ILE A 1 87 ? -2.545 2.353 5.655 1.00 94.56 87 ILE A C 1
ATOM 752 O O . ILE A 1 87 ? -3.026 1.358 5.133 1.00 94.56 87 ILE A O 1
ATOM 756 N N . ARG A 1 88 ? -3.286 3.224 6.354 1.00 95.25 88 ARG A N 1
ATOM 757 C CA . ARG A 1 88 ? -4.730 3.059 6.575 1.00 95.25 88 ARG A CA 1
ATOM 758 C C . ARG A 1 88 ? -5.505 3.030 5.262 1.00 95.25 88 ARG A C 1
ATOM 760 O O . ARG A 1 88 ? -6.375 2.179 5.123 1.00 95.25 88 ARG A O 1
ATOM 767 N N . GLU A 1 89 ? -5.217 3.934 4.334 1.00 93.44 89 GLU A N 1
ATOM 768 C CA . GLU A 1 89 ? -5.885 3.987 3.029 1.00 93.44 89 GLU A CA 1
ATOM 769 C C . GLU A 1 89 ? -5.733 2.657 2.280 1.00 93.44 89 GLU A C 1
ATOM 771 O O . GLU A 1 89 ? -6.733 2.064 1.871 1.00 93.44 89 GLU A O 1
ATOM 776 N N . TYR A 1 90 ? -4.514 2.118 2.217 1.00 94.31 90 TYR A N 1
ATOM 777 C CA . TYR A 1 90 ? -4.267 0.808 1.617 1.00 94.31 90 TYR A CA 1
ATOM 778 C C . TYR A 1 90 ? -4.829 -0.359 2.439 1.00 94.31 90 TYR A C 1
ATOM 780 O O . TYR A 1 90 ? -5.343 -1.313 1.857 1.00 94.31 90 TYR A O 1
ATOM 788 N N . THR A 1 91 ? -4.791 -0.297 3.776 1.00 95.00 91 THR A N 1
ATOM 789 C CA . THR A 1 91 ? -5.418 -1.314 4.632 1.00 95.00 91 THR A CA 1
ATOM 790 C C . THR A 1 91 ? -6.905 -1.422 4.310 1.00 95.00 91 THR A C 1
ATOM 792 O O . THR A 1 91 ? -7.391 -2.526 4.115 1.00 95.00 91 THR A O 1
ATOM 795 N N . GLU A 1 92 ? -7.634 -0.303 4.238 1.00 92.88 92 GLU A N 1
ATOM 796 C CA . GLU A 1 92 ? -9.069 -0.323 3.922 1.00 92.88 92 GLU A CA 1
ATOM 797 C C . GLU A 1 92 ? -9.330 -0.785 2.485 1.00 92.88 92 GLU A C 1
ATOM 799 O O . GLU A 1 92 ? -10.295 -1.510 2.256 1.00 92.88 92 GLU A O 1
ATOM 804 N N . LEU A 1 93 ? -8.460 -0.418 1.537 1.00 91.50 93 LEU A N 1
ATOM 805 C CA . LEU A 1 93 ? -8.563 -0.861 0.147 1.00 91.50 93 LEU A CA 1
ATOM 806 C C . LEU A 1 93 ? -8.424 -2.385 0.009 1.00 91.50 93 LEU A C 1
ATOM 808 O O . LEU A 1 93 ? -9.155 -2.997 -0.764 1.00 91.50 93 LEU A O 1
ATOM 812 N N . PHE A 1 94 ? -7.489 -2.995 0.741 1.00 91.56 94 PHE A N 1
ATOM 813 C CA . PHE A 1 94 ? -7.185 -4.425 0.637 1.00 91.56 94 PHE A CA 1
ATOM 814 C C . PHE A 1 94 ? -7.865 -5.292 1.700 1.00 91.56 94 PHE A C 1
ATOM 816 O O . PHE A 1 94 ? -7.744 -6.511 1.634 1.00 91.56 94 PHE A O 1
ATOM 823 N N . ARG A 1 95 ? -8.578 -4.707 2.674 1.00 91.19 95 ARG A N 1
ATOM 824 C CA . ARG A 1 95 ? -9.095 -5.419 3.860 1.00 91.19 95 ARG A CA 1
ATOM 825 C C . ARG A 1 95 ? -9.870 -6.686 3.505 1.00 91.19 95 ARG A C 1
ATOM 827 O O . ARG A 1 95 ? -9.634 -7.729 4.103 1.00 91.19 95 ARG A O 1
ATOM 834 N N . TYR A 1 96 ? -10.756 -6.598 2.518 1.00 90.19 96 TYR A N 1
ATOM 835 C CA . TYR A 1 96 ? -11.602 -7.716 2.088 1.00 90.19 96 TYR A CA 1
ATOM 836 C C . TYR A 1 96 ? -10.925 -8.657 1.086 1.00 90.19 96 TYR A C 1
ATOM 838 O O . TYR A 1 96 ? -11.515 -9.653 0.686 1.00 90.19 96 TYR A O 1
ATOM 846 N N . GLU A 1 97 ? -9.700 -8.342 0.671 1.00 91.94 97 GLU A N 1
ATOM 847 C CA . GLU A 1 97 ? -8.945 -9.115 -0.310 1.00 91.94 97 GLU A CA 1
ATOM 848 C C . GLU A 1 97 ? -7.950 -10.073 0.349 1.00 91.94 97 GLU A C 1
ATOM 850 O O . GLU A 1 97 ? -7.345 -10.878 -0.350 1.00 91.94 97 GLU A O 1
ATOM 855 N N . PHE A 1 98 ? -7.753 -10.016 1.671 1.00 93.19 98 PHE A N 1
ATOM 856 C CA . PHE A 1 98 ? -6.871 -10.950 2.372 1.00 93.19 98 PHE A CA 1
ATOM 857 C C . PHE A 1 98 ? -7.407 -12.387 2.326 1.00 93.19 98 PHE A C 1
ATOM 859 O O . PHE A 1 98 ? -8.588 -12.633 2.555 1.00 93.19 98 PHE A O 1
ATOM 866 N N . ILE A 1 99 ? -6.510 -13.349 2.087 1.00 93.38 99 ILE A N 1
ATOM 867 C CA . ILE A 1 99 ? -6.833 -14.785 1.977 1.00 93.38 99 ILE A CA 1
ATOM 868 C C . ILE A 1 99 ? -7.411 -15.333 3.284 1.00 93.38 99 ILE A C 1
ATOM 870 O O . ILE A 1 99 ? -8.290 -16.192 3.272 1.00 93.38 99 ILE A O 1
ATOM 874 N N . SER A 1 100 ? -6.903 -14.861 4.422 1.00 93.69 100 SER A N 1
ATOM 875 C CA . SER A 1 100 ? -7.415 -15.233 5.739 1.00 93.69 100 SER A CA 1
ATOM 876 C C . SER A 1 100 ? -7.071 -14.186 6.797 1.00 93.69 100 SER A C 1
ATOM 878 O O . SER A 1 100 ? -6.215 -13.320 6.589 1.00 93.69 100 SER A O 1
ATOM 880 N N . THR A 1 101 ? -7.689 -14.311 7.973 1.00 94.00 101 THR A N 1
ATOM 881 C CA . THR A 1 101 ? -7.380 -13.497 9.160 1.00 94.00 101 THR A CA 1
ATOM 882 C C . THR A 1 101 ? -5.914 -13.610 9.583 1.00 94.00 101 THR A C 1
ATOM 884 O O . THR A 1 101 ? -5.321 -12.622 10.012 1.00 94.00 101 THR A O 1
ATOM 887 N N . GLN A 1 102 ? -5.292 -14.780 9.398 1.00 95.31 102 GLN A N 1
ATOM 888 C CA . GLN A 1 102 ? -3.864 -14.982 9.657 1.00 95.31 102 GLN A CA 1
ATOM 889 C C . GLN A 1 102 ? -2.995 -14.118 8.730 1.00 95.31 102 GLN A C 1
ATOM 891 O O . GLN A 1 102 ? -2.111 -13.414 9.210 1.00 95.31 102 GLN A O 1
ATOM 896 N N . HIS A 1 103 ? -3.290 -14.092 7.425 1.00 95.75 103 HIS A N 1
ATOM 897 C CA . HIS A 1 103 ? -2.561 -13.245 6.472 1.00 95.75 103 HIS A CA 1
ATOM 898 C C . HIS A 1 103 ? -2.714 -11.754 6.800 1.00 95.75 103 HIS A C 1
ATOM 900 O O . HIS A 1 103 ? -1.749 -10.995 6.692 1.00 95.75 103 HIS A O 1
ATOM 906 N N . PHE A 1 104 ? -3.903 -11.337 7.245 1.00 96.38 104 PHE A N 1
ATOM 907 C CA . PHE A 1 104 ? -4.129 -9.971 7.714 1.00 96.38 104 PHE A CA 1
ATOM 908 C C . PHE A 1 104 ? -3.325 -9.655 8.986 1.00 96.38 104 PHE A C 1
ATOM 910 O O . PHE A 1 104 ? -2.692 -8.604 9.075 1.00 96.38 104 PHE A O 1
ATOM 917 N N . SER A 1 105 ? -3.287 -10.580 9.951 1.00 96.19 105 SER A N 1
ATOM 918 C CA . SER A 1 105 ? -2.479 -10.446 11.169 1.00 96.19 105 SER A CA 1
ATOM 919 C C . SER A 1 105 ? -0.989 -10.302 10.853 1.00 96.19 105 SER A C 1
ATOM 921 O O . SER A 1 105 ? -0.321 -9.429 11.407 1.00 96.19 105 SER A O 1
ATOM 923 N N . ASP A 1 106 ? -0.464 -11.108 9.930 1.00 96.25 106 ASP A N 1
ATOM 924 C CA . ASP A 1 106 ? 0.947 -11.054 9.546 1.00 96.25 106 ASP A CA 1
ATOM 925 C C . ASP A 1 106 ? 1.298 -9.746 8.820 1.00 96.25 106 ASP A C 1
ATOM 927 O O . ASP A 1 106 ? 2.318 -9.132 9.131 1.00 96.25 106 ASP A O 1
ATOM 931 N N . TYR A 1 107 ? 0.410 -9.242 7.955 1.00 96.19 107 TYR A N 1
ATOM 932 C CA . TYR A 1 107 ? 0.522 -7.890 7.394 1.00 96.19 107 TYR A CA 1
ATOM 933 C C . TYR A 1 107 ? 0.580 -6.805 8.484 1.00 96.19 107 TYR A C 1
ATOM 935 O O . TYR A 1 107 ? 1.432 -5.918 8.434 1.00 96.19 107 TYR A O 1
ATOM 943 N N . LEU A 1 108 ? -0.280 -6.878 9.504 1.00 96.19 108 LEU A N 1
ATOM 944 C CA . LEU A 1 108 ? -0.282 -5.894 10.590 1.00 96.19 108 LEU A CA 1
ATOM 945 C C . LEU A 1 108 ? 1.008 -5.924 11.418 1.00 96.19 108 LEU A C 1
ATOM 947 O O . LEU A 1 108 ? 1.482 -4.864 11.832 1.00 96.19 108 LEU A O 1
ATOM 951 N N . LYS A 1 109 ? 1.607 -7.104 11.625 1.00 94.50 109 LYS A N 1
ATOM 952 C CA . LYS A 1 109 ? 2.924 -7.222 12.274 1.00 94.50 109 LYS A CA 1
ATOM 953 C C . LYS A 1 109 ? 4.007 -6.530 11.447 1.00 94.50 109 LYS A C 1
ATOM 955 O O . LYS A 1 109 ? 4.827 -5.805 12.008 1.00 94.50 109 LYS A O 1
ATOM 960 N N . GLU A 1 110 ? 4.005 -6.708 10.125 1.00 93.69 110 GLU A N 1
ATOM 961 C CA . GLU A 1 110 ? 4.943 -6.025 9.220 1.00 93.69 110 GLU A CA 1
ATOM 962 C C . GLU A 1 110 ? 4.762 -4.498 9.267 1.00 93.69 110 GLU A C 1
ATOM 964 O O . GLU A 1 110 ? 5.742 -3.763 9.411 1.00 93.69 110 GLU A O 1
ATOM 969 N N . VAL A 1 111 ? 3.513 -4.018 9.250 1.00 93.19 111 VAL A N 1
ATOM 970 C CA . VAL A 1 111 ? 3.161 -2.599 9.435 1.00 93.19 111 VAL A CA 1
ATOM 971 C C . VAL A 1 111 ? 3.680 -2.055 10.767 1.00 93.19 111 VAL A C 1
ATOM 973 O O . VAL A 1 111 ? 4.287 -0.984 10.810 1.00 93.19 111 VAL A O 1
ATOM 976 N N . GLU A 1 112 ? 3.480 -2.780 11.866 1.00 91.25 112 GLU A N 1
ATOM 977 C CA . GLU A 1 112 ? 3.942 -2.352 13.187 1.00 91.25 112 GLU A CA 1
ATOM 978 C C . GLU A 1 112 ? 5.473 -2.260 13.243 1.00 91.25 112 GLU A C 1
ATOM 980 O O . GLU A 1 112 ? 6.032 -1.282 13.754 1.00 91.25 112 GLU A O 1
ATOM 985 N N . VAL A 1 113 ? 6.165 -3.253 12.680 1.00 90.56 113 VAL A N 1
ATOM 986 C CA . VAL A 1 113 ? 7.625 -3.261 12.565 1.00 90.56 113 VAL A CA 1
ATOM 987 C C . VAL A 1 113 ? 8.109 -2.063 11.744 1.00 90.56 113 VAL A C 1
ATOM 989 O O . VAL A 1 113 ? 9.034 -1.367 12.176 1.00 90.56 113 VAL A O 1
ATOM 992 N N . PHE A 1 114 ? 7.465 -1.773 10.612 1.00 89.31 114 PHE A N 1
ATOM 993 C CA . PHE A 1 114 ? 7.778 -0.624 9.763 1.00 89.31 114 PHE A CA 1
ATOM 994 C C . PHE A 1 114 ? 7.632 0.706 10.525 1.00 89.31 114 PHE A C 1
ATOM 996 O O . PHE A 1 114 ? 8.577 1.495 10.614 1.00 89.31 114 PHE A O 1
ATOM 1003 N N . LEU A 1 115 ? 6.490 0.916 11.188 1.00 87.94 115 LEU A N 1
ATOM 1004 C CA . LEU A 1 115 ? 6.196 2.125 11.971 1.00 87.94 115 LEU A CA 1
ATOM 1005 C C . LEU A 1 115 ? 7.144 2.333 13.173 1.00 87.94 115 LEU A C 1
ATOM 1007 O O . LEU A 1 115 ? 7.309 3.467 13.657 1.00 87.94 115 LEU A O 1
ATOM 1011 N N . LYS A 1 116 ? 7.766 1.256 13.676 1.00 86.12 116 LYS A N 1
ATOM 1012 C CA . LYS A 1 116 ? 8.782 1.294 14.743 1.00 86.12 116 LYS A CA 1
ATOM 1013 C C . LYS A 1 116 ? 10.184 1.596 14.213 1.00 86.12 116 LYS A C 1
ATOM 1015 O O . LYS A 1 116 ? 10.880 2.413 14.815 1.00 86.12 116 LYS A O 1
ATOM 1020 N N . ARG A 1 117 ? 10.602 0.965 13.109 1.00 77.44 117 ARG A N 1
ATOM 1021 C CA . ARG A 1 117 ? 12.003 0.961 12.643 1.00 77.44 117 ARG A CA 1
ATOM 1022 C C . ARG A 1 117 ? 12.498 2.286 12.057 1.00 77.44 117 ARG A C 1
ATOM 1024 O O . ARG A 1 117 ? 13.700 2.417 11.874 1.00 77.44 117 ARG A O 1
ATOM 1031 N N . LYS A 1 118 ? 11.623 3.256 11.752 1.00 68.62 118 LYS A N 1
ATOM 1032 C CA . LYS A 1 118 ? 11.938 4.507 11.011 1.00 68.62 118 LYS A CA 1
ATOM 1033 C C . LYS A 1 118 ? 12.616 4.304 9.639 1.00 68.62 118 LYS A C 1
ATOM 1035 O O . LYS A 1 118 ? 12.830 5.291 8.944 1.00 68.62 118 LYS A O 1
ATOM 1040 N N . LYS A 1 119 ? 12.946 3.070 9.245 1.00 72.69 119 LYS A N 1
ATOM 1041 C CA . LYS A 1 119 ? 13.552 2.731 7.960 1.00 72.69 119 LYS A CA 1
ATOM 1042 C C . LYS A 1 119 ? 12.480 2.823 6.878 1.00 72.69 119 LYS A C 1
ATOM 1044 O O . LYS A 1 119 ? 11.449 2.163 6.990 1.00 72.69 119 LYS A O 1
ATOM 1049 N N . ARG A 1 120 ? 12.733 3.649 5.869 1.00 86.00 120 ARG A N 1
ATOM 1050 C CA . ARG A 1 120 ? 11.911 3.769 4.664 1.00 86.00 120 ARG A CA 1
ATOM 1051 C C . ARG A 1 120 ? 12.485 2.892 3.557 1.00 86.00 120 ARG A C 1
ATOM 1053 O O . ARG A 1 120 ? 13.636 2.469 3.650 1.00 86.00 120 ARG A O 1
ATOM 1060 N N . MET A 1 121 ? 11.670 2.617 2.545 1.00 90.00 121 MET A N 1
ATOM 1061 C CA . MET A 1 121 ? 12.123 1.941 1.335 1.00 90.00 121 MET A CA 1
ATOM 1062 C C . MET A 1 121 ? 13.064 2.863 0.559 1.00 90.00 121 MET A C 1
ATOM 1064 O O . MET A 1 121 ? 12.655 3.960 0.183 1.00 90.00 121 MET A O 1
ATOM 1068 N N . LYS A 1 122 ? 14.297 2.426 0.316 1.00 91.25 122 LYS A N 1
ATOM 1069 C CA . LYS A 1 122 ? 15.268 3.143 -0.509 1.00 91.25 122 LYS A CA 1
ATOM 1070 C C . LYS A 1 122 ? 14.942 2.942 -1.982 1.00 91.25 122 LYS A C 1
ATOM 1072 O O . LYS A 1 122 ? 15.071 1.830 -2.497 1.00 91.25 122 LYS A O 1
ATOM 1077 N N . LEU A 1 123 ? 14.530 4.019 -2.638 1.00 91.81 123 LEU A N 1
ATOM 1078 C CA . LEU A 1 123 ? 14.139 4.045 -4.040 1.00 91.81 123 LEU A CA 1
ATOM 1079 C C . LEU A 1 123 ? 15.163 4.839 -4.854 1.00 91.81 123 LEU A C 1
ATOM 1081 O O . LEU A 1 123 ? 15.408 6.009 -4.561 1.00 91.81 123 LEU A O 1
ATOM 1085 N N . LEU A 1 124 ? 15.712 4.235 -5.904 1.00 89.88 124 LEU A N 1
ATOM 1086 C CA . LEU A 1 124 ? 16.396 4.980 -6.961 1.00 89.88 124 LEU A CA 1
ATOM 1087 C C . LEU A 1 124 ? 15.404 5.223 -8.098 1.00 89.88 124 LEU A C 1
ATOM 1089 O O . LEU A 1 124 ? 14.837 4.266 -8.624 1.00 89.88 124 LEU A O 1
ATOM 1093 N N . PHE A 1 125 ? 15.195 6.482 -8.470 1.00 88.12 125 PHE A N 1
ATOM 1094 C CA . PHE A 1 125 ? 14.389 6.839 -9.638 1.00 88.12 125 PHE A CA 1
ATOM 1095 C C . PHE A 1 125 ? 15.306 7.445 -10.699 1.00 88.12 125 PHE A C 1
ATOM 1097 O O . PHE A 1 125 ? 15.738 8.592 -10.557 1.00 88.12 125 PHE A O 1
ATOM 1104 N N . ASP A 1 126 ? 15.626 6.644 -11.711 1.00 84.81 126 ASP A N 1
ATOM 1105 C CA . ASP A 1 126 ? 16.592 6.947 -12.768 1.00 84.81 126 ASP A CA 1
ATOM 1106 C C . ASP A 1 126 ? 15.885 7.015 -14.123 1.00 84.81 126 ASP A C 1
ATOM 1108 O O . ASP A 1 126 ? 16.031 6.142 -14.979 1.00 84.81 126 ASP A O 1
ATOM 1112 N N . ILE A 1 127 ? 15.010 8.014 -14.252 1.00 80.06 127 ILE A N 1
ATOM 1113 C CA . ILE A 1 127 ? 14.290 8.321 -15.486 1.00 80.06 127 ILE A CA 1
ATOM 1114 C C . ILE A 1 127 ? 14.152 9.839 -15.618 1.00 80.06 127 ILE A C 1
ATOM 1116 O O . ILE A 1 127 ? 13.743 10.520 -14.670 1.00 80.06 127 ILE A O 1
ATOM 1120 N N . GLU A 1 128 ? 14.473 10.362 -16.797 1.00 77.12 128 GLU A N 1
ATOM 1121 C CA . GLU A 1 128 ? 14.331 11.779 -17.142 1.00 77.12 128 GLU A CA 1
ATOM 1122 C C . GLU A 1 128 ? 12.903 12.107 -17.627 1.00 77.12 128 GLU A C 1
ATOM 1124 O O . GLU A 1 128 ? 12.221 11.257 -18.191 1.00 77.12 128 GLU A O 1
ATOM 1129 N N . GLY A 1 129 ? 12.417 13.335 -17.398 1.00 76.94 129 GLY A N 1
ATOM 1130 C CA . GLY A 1 129 ? 11.107 13.795 -17.896 1.00 76.94 129 GLY A CA 1
ATOM 1131 C C . GLY A 1 129 ? 9.875 13.412 -17.056 1.00 76.94 129 GLY A C 1
ATOM 1132 O O . GLY A 1 129 ? 8.744 13.646 -17.484 1.00 76.94 129 GLY A O 1
ATOM 1133 N N . TYR A 1 130 ? 10.070 12.837 -15.860 1.00 82.12 130 TYR A N 1
ATOM 1134 C CA . TYR A 1 130 ? 9.000 12.492 -14.903 1.00 82.12 130 TYR A CA 1
ATOM 1135 C C . TYR A 1 130 ? 9.148 13.254 -13.572 1.00 82.12 130 TYR A C 1
ATOM 1137 O O . TYR A 1 130 ? 9.111 12.680 -12.477 1.00 82.12 130 TYR A O 1
ATOM 1145 N N . GLU A 1 131 ? 9.352 14.569 -13.641 1.00 81.81 131 GLU A N 1
ATOM 1146 C CA . GLU A 1 131 ? 9.634 15.427 -12.486 1.00 81.81 131 GLU A CA 1
ATOM 1147 C C . GLU A 1 131 ? 8.519 15.385 -11.436 1.00 81.81 131 GLU A C 1
ATOM 1149 O O . GLU A 1 131 ? 8.817 15.360 -10.239 1.00 81.81 131 GLU A O 1
ATOM 1154 N N . TYR A 1 132 ? 7.249 15.325 -11.857 1.00 86.81 132 TYR A N 1
ATOM 1155 C CA . TYR A 1 132 ? 6.127 15.216 -10.922 1.00 86.81 132 TYR A CA 1
ATOM 1156 C C . TYR A 1 132 ? 6.209 13.914 -10.121 1.00 86.81 132 TYR A C 1
ATOM 1158 O O . TYR A 1 132 ? 6.070 13.934 -8.899 1.00 86.81 132 TYR A O 1
ATOM 1166 N N . ILE A 1 133 ? 6.487 12.785 -10.782 1.00 88.38 133 ILE A N 1
ATOM 1167 C CA . ILE A 1 133 ? 6.599 11.479 -10.117 1.00 88.38 133 ILE A CA 1
ATOM 1168 C C . ILE A 1 133 ? 7.738 11.501 -9.093 1.00 88.38 133 ILE A C 1
ATOM 1170 O O . ILE A 1 133 ? 7.554 11.080 -7.948 1.00 88.38 133 ILE A O 1
ATOM 1174 N N . LYS A 1 134 ? 8.895 12.056 -9.471 1.00 86.88 134 LYS A N 1
ATOM 1175 C CA . LYS A 1 134 ? 10.041 12.223 -8.568 1.00 86.88 134 LYS A CA 1
ATOM 1176 C C . LYS A 1 134 ? 9.669 13.059 -7.338 1.00 86.88 134 LYS A C 1
ATOM 1178 O O . LYS A 1 134 ? 9.945 12.643 -6.213 1.00 86.88 134 LYS A O 1
ATOM 1183 N N . GLN A 1 135 ? 9.002 14.200 -7.528 1.00 88.62 135 GLN A N 1
ATOM 1184 C CA . GLN A 1 135 ? 8.537 15.058 -6.429 1.00 88.62 135 GLN A CA 1
ATOM 1185 C C . GLN A 1 135 ? 7.478 14.372 -5.553 1.00 88.62 135 GLN A C 1
ATOM 1187 O O . GLN A 1 135 ? 7.495 14.505 -4.327 1.00 88.62 135 GLN A O 1
ATOM 1192 N N . ALA A 1 136 ? 6.562 13.613 -6.151 1.00 90.25 136 ALA A N 1
ATOM 1193 C CA . ALA A 1 136 ? 5.546 12.870 -5.419 1.00 90.25 136 ALA A CA 1
ATOM 1194 C C . ALA A 1 136 ? 6.185 11.792 -4.525 1.00 90.25 136 ALA A C 1
ATOM 1196 O O . ALA A 1 136 ? 5.844 11.697 -3.345 1.00 90.25 136 ALA A O 1
ATOM 1197 N N . PHE A 1 137 ? 7.190 11.059 -5.024 1.00 89.62 137 PHE A N 1
ATOM 1198 C CA . PHE A 1 137 ? 7.946 10.099 -4.212 1.00 89.62 137 PHE A CA 1
ATOM 1199 C C . PHE A 1 137 ? 8.801 10.748 -3.123 1.00 89.62 137 PHE A C 1
ATOM 1201 O O . PHE A 1 137 ? 8.880 10.195 -2.028 1.00 89.62 137 PHE A O 1
ATOM 1208 N N . GLN A 1 138 ? 9.375 11.934 -3.356 1.00 88.06 138 GLN A N 1
ATOM 1209 C CA . GLN A 1 138 ? 10.081 12.693 -2.308 1.00 88.06 138 GLN A CA 1
ATOM 1210 C C . GLN A 1 138 ? 9.176 13.014 -1.113 1.00 88.06 138 GLN A C 1
ATOM 1212 O O . GLN A 1 138 ? 9.623 13.012 0.035 1.00 88.06 138 GLN A O 1
ATOM 1217 N N . ASN A 1 139 ? 7.891 13.247 -1.378 1.00 87.94 139 ASN A N 1
ATOM 1218 C CA . ASN A 1 139 ? 6.889 13.524 -0.355 1.00 87.94 139 ASN A CA 1
ATOM 1219 C C . ASN A 1 139 ? 6.236 12.254 0.217 1.00 87.94 139 ASN A C 1
ATOM 1221 O O . ASN A 1 139 ? 5.464 12.338 1.180 1.00 87.94 139 ASN A O 1
ATOM 1225 N N . ASN A 1 140 ? 6.538 11.075 -0.337 1.00 90.19 140 ASN A N 1
ATOM 1226 C CA . ASN A 1 140 ? 5.923 9.829 0.087 1.00 90.19 140 ASN A CA 1
ATOM 1227 C C . ASN A 1 140 ? 6.491 9.365 1.444 1.00 90.19 140 ASN A C 1
ATOM 1229 O O . ASN A 1 140 ? 7.703 9.212 1.607 1.00 90.19 140 ASN A O 1
ATOM 1233 N N . PRO A 1 141 ? 5.641 9.086 2.447 1.00 87.75 141 PRO A N 1
ATOM 1234 C CA . PRO A 1 141 ? 6.107 8.722 3.781 1.00 87.75 141 PRO A CA 1
ATOM 1235 C C . PRO A 1 141 ? 6.679 7.297 3.892 1.00 87.75 141 PRO A C 1
ATOM 1237 O O . PRO A 1 141 ? 7.272 6.981 4.927 1.00 87.75 141 PRO A O 1
ATOM 1240 N N . LEU A 1 142 ? 6.495 6.436 2.885 1.00 88.00 142 LEU A N 1
ATOM 1241 C CA . LEU A 1 142 ? 7.032 5.070 2.863 1.00 88.00 142 LEU A CA 1
ATOM 1242 C C . LEU A 1 142 ? 8.443 4.989 2.277 1.00 88.00 142 LEU A C 1
ATOM 1244 O O . LEU A 1 142 ? 9.122 3.987 2.500 1.00 88.00 142 LEU A O 1
ATOM 1248 N N . MET A 1 143 ? 8.880 6.021 1.551 1.00 88.44 143 MET A N 1
ATOM 1249 C CA . MET A 1 143 ? 10.059 5.961 0.690 1.00 88.44 143 MET A CA 1
ATOM 1250 C C . MET A 1 143 ? 11.104 7.013 1.073 1.00 88.44 143 MET A C 1
ATOM 1252 O O . MET A 1 143 ? 10.807 8.073 1.631 1.00 88.44 143 MET A O 1
ATOM 1256 N N . GLU A 1 144 ? 12.354 6.682 0.795 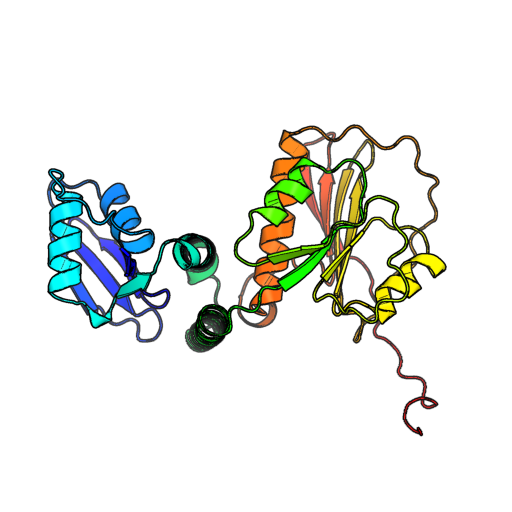1.00 86.19 144 GLU A N 1
ATOM 1257 C CA . GLU A 1 144 ? 13.492 7.586 0.748 1.00 86.19 144 GLU A CA 1
ATOM 1258 C C . GLU A 1 144 ? 14.049 7.490 -0.668 1.00 86.19 144 GLU A C 1
ATOM 1260 O O . GLU A 1 144 ? 14.452 6.414 -1.104 1.00 86.19 144 GLU A O 1
ATOM 1265 N N . ILE A 1 145 ? 13.985 8.594 -1.407 1.00 81.81 145 ILE A N 1
ATOM 1266 C CA . ILE A 1 145 ? 14.334 8.622 -2.823 1.00 81.81 145 ILE A CA 1
ATOM 1267 C C . ILE A 1 145 ? 15.696 9.271 -3.027 1.00 81.81 145 ILE A C 1
ATOM 1269 O O . ILE A 1 145 ? 15.924 10.410 -2.618 1.00 81.81 145 ILE A O 1
ATOM 1273 N N . THR A 1 146 ? 16.560 8.563 -3.741 1.00 76.62 146 THR A N 1
ATOM 1274 C CA . THR A 1 146 ? 17.761 9.126 -4.347 1.00 76.62 146 THR A CA 1
ATOM 1275 C C . THR A 1 146 ? 17.444 9.337 -5.820 1.00 76.62 146 THR A C 1
ATOM 1277 O O . THR A 1 146 ? 17.049 8.407 -6.519 1.00 76.62 146 THR A O 1
ATOM 1280 N N . GLY A 1 147 ? 17.528 10.578 -6.290 1.00 59.94 147 GLY A N 1
ATOM 1281 C CA . GLY A 1 147 ? 17.324 10.898 -7.699 1.00 59.94 147 GLY A CA 1
ATOM 1282 C C . GLY A 1 147 ? 18.662 11.176 -8.348 1.00 59.94 147 GLY A C 1
ATOM 1283 O O . GLY A 1 147 ? 19.311 12.143 -7.959 1.00 59.94 147 GLY A O 1
ATOM 1284 N N . VAL A 1 148 ? 19.047 10.381 -9.336 1.00 54.97 148 VAL A N 1
ATOM 1285 C CA . VAL A 1 148 ? 20.246 10.651 -10.127 1.00 54.97 148 VAL A CA 1
ATOM 1286 C C . VAL A 1 148 ? 19.830 11.569 -11.275 1.00 54.97 148 VAL A C 1
ATOM 1288 O O . VAL A 1 148 ? 18.907 11.266 -12.017 1.00 54.97 148 VAL A O 1
ATOM 1291 N N . GLN A 1 149 ? 20.420 12.758 -11.355 1.00 45.12 149 GLN A N 1
ATOM 1292 C CA . GLN A 1 149 ? 20.348 13.619 -12.538 1.00 45.12 149 GLN A CA 1
ATOM 1293 C C . GLN A 1 149 ? 21.765 13.703 -13.085 1.00 45.12 149 GLN A C 1
ATOM 1295 O O . GLN A 1 149 ? 22.556 14.488 -12.574 1.00 45.12 149 GLN A O 1
ATOM 1300 N N . GLY A 1 150 ? 22.114 12.846 -14.045 1.00 42.19 150 GLY A N 1
ATOM 1301 C CA . GLY A 1 150 ? 23.388 12.920 -14.772 1.00 42.19 150 GLY A CA 1
ATOM 1302 C C . GLY A 1 150 ? 24.682 12.744 -13.957 1.00 42.19 150 GLY A C 1
ATOM 1303 O O . GLY A 1 150 ? 25.759 12.697 -14.545 1.00 42.19 150 GLY A O 1
ATOM 1304 N N . GLU A 1 151 ? 24.628 12.617 -12.631 1.00 41.62 151 GLU A N 1
ATOM 1305 C CA . GLU A 1 151 ? 25.789 12.289 -11.810 1.00 41.62 151 GLU A CA 1
ATOM 1306 C C . GLU A 1 151 ? 25.936 10.773 -11.744 1.00 41.62 151 GLU A C 1
ATOM 1308 O O . GLU A 1 151 ? 25.124 10.074 -11.141 1.00 41.62 151 GLU A O 1
ATOM 1313 N N . VAL A 1 152 ? 26.995 10.258 -12.369 1.00 44.81 152 VAL A N 1
ATOM 1314 C CA . VAL A 1 152 ? 27.489 8.898 -12.139 1.00 44.81 152 VAL A CA 1
ATOM 1315 C C . VAL A 1 152 ? 27.396 8.630 -10.638 1.00 44.81 152 VAL A C 1
ATOM 1317 O O . VAL A 1 152 ? 28.001 9.364 -9.860 1.00 44.81 152 VAL A O 1
ATOM 1320 N N . LEU A 1 153 ? 26.614 7.626 -10.221 1.00 51.31 153 LEU A N 1
ATOM 1321 C CA . LEU A 1 153 ? 26.625 7.136 -8.842 1.00 51.31 153 LEU A CA 1
ATOM 1322 C C . LEU A 1 153 ? 28.073 6.756 -8.514 1.00 51.31 153 LEU A C 1
ATOM 1324 O O . LEU A 1 153 ? 28.501 5.649 -8.848 1.00 51.31 153 LEU A O 1
ATOM 1328 N N . ASN A 1 154 ? 28.814 7.710 -7.949 1.00 46.00 154 ASN A N 1
ATOM 1329 C CA . ASN A 1 154 ? 30.254 7.676 -7.729 1.00 46.00 154 ASN A CA 1
ATOM 1330 C C . ASN A 1 154 ? 30.609 6.476 -6.861 1.00 46.00 154 ASN A C 1
ATOM 1332 O O . ASN A 1 154 ? 30.589 6.647 -5.656 1.00 46.00 154 ASN A O 1
ATOM 1336 N N . ASP A 1 155 ? 30.890 5.296 -7.427 1.00 50.72 155 ASP A N 1
ATOM 1337 C CA . ASP A 1 155 ? 31.392 4.081 -6.749 1.00 50.72 155 ASP A CA 1
ATOM 1338 C C . ASP A 1 155 ? 30.896 3.825 -5.304 1.00 50.72 155 ASP A C 1
ATOM 1340 O O . ASP A 1 155 ? 31.550 3.166 -4.494 1.00 50.72 155 ASP A O 1
ATOM 1344 N N . THR A 1 156 ? 29.708 4.315 -4.952 1.00 53.84 156 THR A N 1
ATOM 1345 C CA . THR A 1 156 ? 29.134 4.152 -3.630 1.00 53.84 156 THR A CA 1
ATOM 1346 C C . THR A 1 156 ? 28.500 2.773 -3.616 1.00 53.84 156 THR A C 1
ATOM 1348 O O . THR A 1 156 ? 27.653 2.450 -4.447 1.00 53.84 156 THR A O 1
ATOM 1351 N N . GLN A 1 157 ? 28.907 1.941 -2.654 1.00 61.94 157 GLN A N 1
ATOM 1352 C CA . GLN A 1 157 ? 28.351 0.604 -2.398 1.00 61.94 157 GLN A CA 1
ATOM 1353 C C . GLN A 1 157 ? 26.897 0.644 -1.883 1.00 61.94 157 GLN A C 1
ATOM 1355 O O . GLN A 1 157 ? 26.450 -0.263 -1.178 1.00 61.94 157 GLN A O 1
ATOM 1360 N N . GLU A 1 158 ? 26.157 1.719 -2.151 1.00 75.88 158 GLU A N 1
ATOM 1361 C CA . GLU A 1 158 ? 24.803 1.861 -1.650 1.00 75.88 158 GLU A CA 1
ATOM 1362 C C . GLU A 1 158 ? 23.860 0.917 -2.400 1.00 75.88 158 GLU A C 1
ATOM 1364 O O . GLU A 1 158 ? 23.847 0.848 -3.629 1.00 75.88 158 GLU A O 1
ATOM 1369 N N . THR A 1 159 ? 23.087 0.164 -1.621 1.00 85.88 159 THR A N 1
ATOM 1370 C CA . THR A 1 159 ? 22.068 -0.756 -2.116 1.00 85.88 159 THR A CA 1
ATOM 1371 C C . THR A 1 159 ? 20.689 -0.135 -1.939 1.00 85.88 159 THR A C 1
ATOM 1373 O O . THR A 1 159 ? 20.392 0.492 -0.916 1.00 85.88 159 THR A O 1
ATOM 1376 N N . PHE A 1 160 ? 19.851 -0.321 -2.952 1.00 90.44 160 PHE A N 1
ATOM 1377 C CA . PHE A 1 160 ? 18.480 0.159 -3.023 1.00 90.44 160 PHE A CA 1
ATOM 1378 C C . PHE A 1 160 ? 17.509 -1.014 -2.895 1.00 90.44 160 PHE A C 1
ATOM 1380 O O . PHE A 1 160 ? 17.759 -2.110 -3.404 1.00 90.44 160 PHE A O 1
ATOM 1387 N N . ASP A 1 161 ? 16.378 -0.779 -2.232 1.00 92.31 161 ASP A N 1
ATOM 1388 C CA . ASP A 1 161 ? 15.318 -1.782 -2.150 1.00 92.31 161 ASP A CA 1
ATOM 1389 C C . ASP A 1 161 ? 14.652 -1.930 -3.531 1.00 92.31 161 ASP A C 1
ATOM 1391 O O . ASP A 1 161 ? 14.389 -3.045 -3.983 1.00 92.31 161 ASP A O 1
ATOM 1395 N N . VAL A 1 162 ? 14.430 -0.810 -4.234 1.00 92.69 162 VAL A N 1
ATOM 1396 C CA . VAL A 1 162 ? 13.894 -0.795 -5.602 1.00 92.69 162 VAL A CA 1
ATOM 1397 C C . VAL A 1 162 ? 14.613 0.245 -6.466 1.00 92.69 162 VAL A C 1
ATOM 1399 O O . VAL A 1 162 ? 14.864 1.365 -6.019 1.00 92.69 162 VAL A O 1
ATOM 1402 N N . ILE A 1 163 ? 14.902 -0.109 -7.719 1.00 91.19 163 ILE A N 1
ATOM 1403 C CA . ILE A 1 163 ? 15.322 0.829 -8.771 1.00 91.19 163 ILE A CA 1
ATOM 1404 C C . ILE A 1 163 ? 14.220 0.920 -9.827 1.00 91.19 163 ILE A C 1
ATOM 1406 O O . ILE A 1 163 ? 13.710 -0.107 -10.277 1.00 91.19 163 ILE A O 1
ATOM 1410 N N . ILE A 1 164 ? 13.853 2.138 -10.218 1.00 90.25 164 ILE A N 1
ATOM 1411 C CA . ILE A 1 164 ? 12.926 2.422 -11.315 1.00 90.25 164 ILE A CA 1
ATOM 1412 C C . ILE A 1 164 ? 13.716 3.077 -12.442 1.00 90.25 164 ILE A C 1
ATOM 1414 O O . ILE A 1 164 ? 14.329 4.118 -12.218 1.00 90.25 164 ILE A O 1
ATOM 1418 N N . THR A 1 165 ? 13.703 2.468 -13.625 1.00 86.38 165 THR A N 1
ATOM 1419 C CA . THR A 1 165 ? 14.470 2.930 -14.792 1.00 86.38 165 THR A CA 1
ATOM 1420 C C . THR A 1 165 ? 13.750 2.587 -16.101 1.00 86.38 165 THR A C 1
ATOM 1422 O O . THR A 1 165 ? 12.747 1.864 -16.096 1.00 86.38 165 THR A O 1
ATOM 1425 N N . GLU A 1 166 ? 14.244 3.105 -17.219 1.00 82.94 166 GLU A N 1
ATOM 1426 C CA . GLU A 1 166 ? 13.823 2.698 -18.561 1.00 82.94 166 GLU A CA 1
ATOM 1427 C C . GLU A 1 166 ? 14.685 1.529 -19.070 1.00 82.94 166 GLU A C 1
ATOM 1429 O O . GLU A 1 166 ? 15.820 1.351 -18.627 1.00 82.94 166 GLU A O 1
ATOM 1434 N N . PRO A 1 167 ? 14.173 0.687 -19.983 1.00 78.25 167 PRO A N 1
ATOM 1435 C CA . PRO A 1 167 ? 14.988 -0.324 -20.646 1.00 78.25 167 PRO A CA 1
ATOM 1436 C C . PRO A 1 167 ? 16.128 0.294 -21.475 1.00 78.25 167 PRO A C 1
ATOM 1438 O O . PRO A 1 167 ? 15.868 0.849 -22.539 1.00 78.25 167 PRO A O 1
ATOM 1441 N N . ASN A 1 168 ? 17.383 0.137 -21.038 1.00 69.38 168 ASN A N 1
ATOM 1442 C CA . ASN A 1 168 ? 18.568 0.714 -21.707 1.00 69.38 168 ASN A CA 1
ATOM 1443 C C . ASN A 1 168 ? 19.531 -0.349 -22.280 1.00 69.38 168 ASN A C 1
ATOM 1445 O O . ASN A 1 168 ? 20.661 -0.068 -22.681 1.00 69.38 168 ASN A O 1
ATOM 1449 N N . GLY A 1 169 ? 19.072 -1.601 -22.356 1.00 63.22 169 GLY A N 1
ATOM 1450 C CA . GLY A 1 169 ? 19.823 -2.725 -22.907 1.00 63.22 169 GLY A CA 1
ATOM 1451 C C . GLY A 1 169 ? 20.640 -3.485 -21.855 1.00 63.22 169 GLY A C 1
ATOM 1452 O O . GLY A 1 169 ? 21.090 -2.954 -20.841 1.00 63.22 169 GLY A O 1
ATOM 1453 N N . GLU A 1 170 ? 20.883 -4.772 -22.126 1.00 59.81 170 GLU A N 1
ATOM 1454 C CA . GLU A 1 170 ? 21.310 -5.760 -21.118 1.00 59.81 170 GLU A CA 1
ATOM 1455 C C . GLU A 1 170 ? 22.588 -5.386 -20.339 1.00 59.81 170 GLU A C 1
ATOM 1457 O O . GLU A 1 170 ? 22.742 -5.757 -19.176 1.00 59.81 170 GLU A O 1
ATOM 1462 N N . ARG A 1 171 ? 23.539 -4.671 -20.958 1.00 58.91 171 ARG A N 1
ATOM 1463 C CA . ARG A 1 171 ? 24.813 -4.310 -20.307 1.00 58.91 171 ARG A CA 1
ATOM 1464 C C . ARG A 1 171 ? 24.672 -3.192 -19.280 1.00 58.91 171 ARG A C 1
ATOM 1466 O O . ARG A 1 171 ? 25.348 -3.254 -18.255 1.00 58.91 171 ARG A O 1
ATOM 1473 N N . GLU A 1 172 ? 23.848 -2.186 -19.549 1.00 64.62 172 GLU A N 1
ATOM 1474 C CA . GLU A 1 172 ? 23.629 -1.080 -18.612 1.00 64.62 172 GLU A CA 1
ATOM 1475 C C . GLU A 1 172 ? 22.710 -1.528 -17.477 1.00 64.62 172 GLU A C 1
ATOM 1477 O O . GLU A 1 172 ? 23.035 -1.320 -16.306 1.00 64.62 172 GLU A O 1
ATOM 1482 N N . ASP A 1 173 ? 21.689 -2.321 -17.811 1.00 66.06 173 ASP A N 1
ATOM 1483 C CA . ASP A 1 173 ? 20.773 -2.934 -16.848 1.00 66.06 173 ASP A CA 1
ATOM 1484 C C . ASP A 1 173 ? 21.497 -3.828 -15.820 1.00 66.06 173 ASP A C 1
ATOM 1486 O O . ASP A 1 173 ? 21.077 -3.946 -14.665 1.00 66.06 173 ASP A O 1
ATOM 1490 N N . ARG A 1 174 ? 22.635 -4.436 -16.196 1.00 67.56 174 ARG A N 1
ATOM 1491 C CA . ARG A 1 174 ? 23.459 -5.248 -15.284 1.00 67.56 174 ARG A CA 1
ATOM 1492 C C . ARG A 1 174 ? 24.111 -4.450 -14.154 1.00 67.56 174 ARG A C 1
ATOM 1494 O O . ARG A 1 174 ? 24.326 -5.028 -13.093 1.00 67.56 174 ARG A O 1
ATOM 1501 N N . LYS A 1 175 ? 24.383 -3.150 -14.317 1.00 72.38 175 LYS A N 1
ATOM 1502 C CA . LYS A 1 175 ? 24.913 -2.321 -13.214 1.00 72.38 175 LYS A CA 1
ATOM 1503 C C . LYS A 1 175 ? 23.875 -2.138 -12.105 1.00 72.38 175 LYS A C 1
ATOM 1505 O O . LYS A 1 175 ? 24.224 -2.128 -10.926 1.00 72.38 175 LYS A O 1
ATOM 1510 N N . TRP A 1 176 ? 22.595 -2.070 -12.472 1.00 74.88 176 TRP A N 1
ATOM 1511 C CA . TRP A 1 176 ? 21.487 -1.999 -11.518 1.00 74.88 176 TRP A CA 1
ATOM 1512 C C . TRP A 1 176 ? 21.318 -3.291 -10.725 1.00 74.88 176 TRP A C 1
ATOM 1514 O O . TRP A 1 176 ? 20.982 -3.246 -9.541 1.00 74.88 176 TRP A O 1
ATOM 1524 N N . LEU A 1 177 ? 21.629 -4.440 -11.335 1.00 72.94 177 LEU A N 1
ATOM 1525 C CA . LEU A 1 177 ? 21.540 -5.743 -10.672 1.00 72.94 177 LEU A CA 1
ATOM 1526 C C . LEU A 1 177 ? 22.420 -5.849 -9.425 1.00 72.94 177 LEU A C 1
ATOM 1528 O O . LEU A 1 177 ? 22.055 -6.513 -8.460 1.00 72.94 177 LEU A O 1
ATOM 1532 N N . GLU A 1 178 ? 23.592 -5.228 -9.433 1.00 76.69 178 GLU A N 1
ATOM 1533 C CA . GLU A 1 178 ? 24.517 -5.319 -8.300 1.00 76.69 178 GLU A CA 1
ATOM 1534 C C . GLU A 1 178 ? 24.089 -4.423 -7.128 1.00 76.69 178 GLU A C 1
ATOM 1536 O O . GLU A 1 178 ? 24.572 -4.594 -6.010 1.00 76.69 178 GLU A O 1
ATOM 1541 N N . ARG A 1 179 ? 23.156 -3.491 -7.367 1.00 81.88 179 ARG A N 1
ATOM 1542 C CA . ARG A 1 179 ? 22.781 -2.427 -6.427 1.00 81.88 179 ARG A CA 1
ATOM 1543 C C . ARG A 1 179 ? 21.322 -2.477 -5.973 1.00 81.88 179 ARG A C 1
ATOM 1545 O O . ARG A 1 179 ? 20.939 -1.644 -5.160 1.00 81.88 179 ARG A O 1
ATOM 1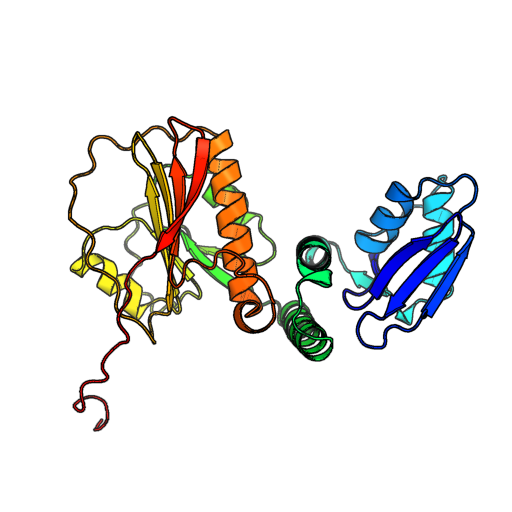552 N N . ALA A 1 180 ? 20.515 -3.424 -6.452 1.00 89.12 180 ALA A N 1
ATOM 1553 C CA . ALA A 1 180 ? 19.075 -3.467 -6.190 1.00 89.12 180 ALA A CA 1
ATOM 1554 C C . ALA A 1 180 ? 18.585 -4.817 -5.655 1.00 89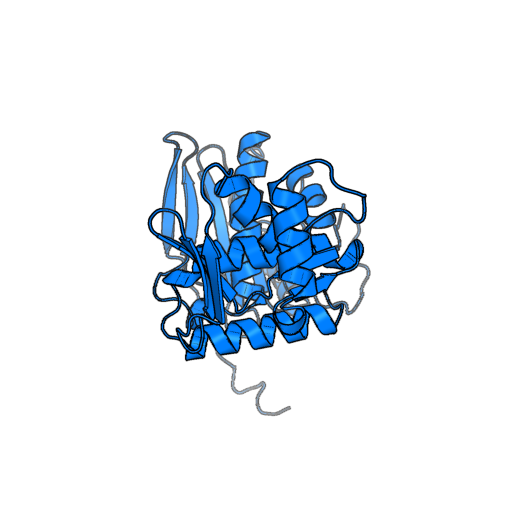.12 180 ALA A C 1
ATOM 1556 O O . ALA A 1 180 ? 19.014 -5.875 -6.121 1.00 89.12 180 ALA A O 1
ATOM 1557 N N . GLU A 1 181 ? 17.607 -4.801 -4.745 1.00 90.88 181 GLU A N 1
ATOM 1558 C CA . GLU A 1 181 ? 16.823 -6.007 -4.441 1.00 90.88 181 GLU A CA 1
ATOM 1559 C C . GLU A 1 181 ? 15.784 -6.301 -5.534 1.00 90.88 181 GLU A C 1
ATOM 1561 O O . GLU A 1 181 ? 15.594 -7.464 -5.921 1.00 90.88 181 GLU A O 1
ATOM 1566 N N . ALA A 1 182 ? 15.149 -5.253 -6.066 1.00 90.69 182 ALA A N 1
ATOM 1567 C CA . ALA A 1 182 ? 14.223 -5.337 -7.186 1.00 90.69 182 ALA A CA 1
ATOM 1568 C C . ALA A 1 182 ? 14.385 -4.182 -8.187 1.00 90.69 182 ALA A C 1
ATOM 1570 O O . ALA A 1 182 ? 14.787 -3.078 -7.829 1.00 90.69 182 ALA A O 1
ATOM 1571 N N . ILE A 1 183 ? 14.044 -4.435 -9.451 1.00 89.69 183 ILE A N 1
ATOM 1572 C CA . ILE A 1 183 ? 14.071 -3.434 -10.527 1.00 89.69 183 ILE A CA 1
ATOM 1573 C C . ILE A 1 183 ? 12.701 -3.383 -11.188 1.00 89.69 183 ILE A C 1
ATOM 1575 O O . ILE A 1 183 ? 12.132 -4.427 -11.501 1.00 89.69 183 ILE A O 1
ATOM 1579 N N . MET A 1 184 ? 12.173 -2.186 -11.409 1.00 90.81 184 MET A N 1
ATOM 1580 C CA . MET A 1 184 ? 10.943 -1.965 -12.155 1.00 90.81 184 MET A CA 1
ATOM 1581 C C . MET A 1 184 ? 11.226 -1.121 -13.390 1.00 90.81 184 MET A C 1
ATOM 1583 O O . MET A 1 184 ? 11.810 -0.047 -13.289 1.00 90.81 184 MET A O 1
ATOM 1587 N N . PHE A 1 185 ? 10.759 -1.591 -14.541 1.00 87.19 185 PHE A N 1
ATOM 1588 C CA . PHE A 1 185 ? 10.907 -0.856 -15.792 1.00 87.19 185 PHE A CA 1
ATOM 1589 C C . PHE A 1 185 ? 9.692 0.023 -16.065 1.00 87.19 185 PHE A C 1
ATOM 1591 O O . PHE A 1 185 ? 8.561 -0.432 -15.895 1.00 87.19 185 PHE A O 1
ATOM 1598 N N . LEU A 1 186 ? 9.912 1.255 -16.516 1.00 87.12 186 LEU A N 1
ATOM 1599 C CA . LEU A 1 186 ? 8.887 2.059 -17.179 1.00 87.12 186 LEU A CA 1
ATOM 1600 C C . LEU A 1 186 ? 9.228 2.144 -18.663 1.00 87.12 186 LEU A C 1
ATOM 1602 O O . LEU A 1 186 ? 10.383 2.315 -19.027 1.00 87.12 186 LEU A O 1
ATOM 1606 N N . ASN A 1 187 ? 8.233 1.991 -19.526 1.00 83.12 187 ASN A N 1
ATOM 1607 C CA . ASN A 1 187 ? 8.414 2.172 -20.961 1.00 83.12 187 ASN A CA 1
ATOM 1608 C C . ASN A 1 187 ? 7.214 2.937 -21.508 1.00 83.12 187 ASN A C 1
ATOM 1610 O O . ASN A 1 187 ? 6.091 2.425 -21.493 1.00 83.12 187 ASN A O 1
ATOM 1614 N N . THR A 1 188 ? 7.463 4.152 -21.979 1.00 79.38 188 THR A N 1
ATOM 1615 C CA . THR A 1 188 ? 6.431 5.032 -22.515 1.00 79.38 188 THR A CA 1
ATOM 1616 C C . THR A 1 188 ? 6.742 5.359 -23.966 1.00 79.38 188 THR A C 1
ATOM 1618 O O . THR A 1 188 ? 7.829 5.829 -24.285 1.00 79.38 188 THR A O 1
ATOM 1621 N N . ASP A 1 189 ? 5.764 5.151 -24.844 1.00 79.75 189 ASP A N 1
ATOM 1622 C CA . ASP A 1 189 ? 5.821 5.568 -26.242 1.00 79.75 189 ASP A CA 1
ATOM 1623 C C . ASP A 1 189 ? 4.571 6.390 -26.629 1.00 79.75 189 ASP A C 1
ATOM 1625 O O . ASP A 1 189 ? 3.728 6.762 -25.801 1.00 79.75 189 ASP A O 1
ATOM 1629 N N . SER A 1 190 ? 4.456 6.736 -27.911 1.00 78.75 190 SER A N 1
ATOM 1630 C CA . SER A 1 190 ? 3.316 7.503 -28.437 1.00 78.75 190 SER A CA 1
ATOM 1631 C C . SER A 1 190 ? 1.960 6.794 -28.298 1.00 78.75 190 SER A C 1
ATOM 1633 O O . SER A 1 190 ? 0.925 7.454 -28.349 1.00 78.75 190 SER A O 1
ATOM 1635 N N . LYS A 1 191 ? 1.940 5.470 -28.123 1.00 82.25 191 LYS A N 1
ATOM 1636 C CA . LYS A 1 191 ? 0.733 4.633 -28.099 1.00 82.25 191 LYS A CA 1
ATOM 1637 C C . LYS A 1 191 ? 0.458 3.996 -26.747 1.00 82.25 191 LYS A C 1
ATOM 1639 O O . LYS A 1 191 ? -0.693 3.683 -26.476 1.00 82.25 191 LYS A O 1
ATOM 1644 N N . LYS A 1 192 ? 1.465 3.765 -25.911 1.00 85.81 192 LYS A N 1
ATOM 1645 C CA . LYS A 1 192 ? 1.308 3.047 -24.644 1.00 85.81 192 LYS A CA 1
ATOM 1646 C C . LYS A 1 192 ? 2.212 3.588 -23.547 1.00 85.81 192 LYS A C 1
ATOM 1648 O O . LYS A 1 192 ? 3.311 4.071 -23.794 1.00 85.81 192 LYS A O 1
ATOM 1653 N N . ILE A 1 193 ? 1.748 3.406 -22.320 1.00 86.62 193 ILE A N 1
ATOM 1654 C CA . ILE A 1 193 ? 2.529 3.539 -21.095 1.00 86.62 193 ILE A CA 1
ATOM 1655 C C . ILE A 1 193 ? 2.576 2.157 -20.448 1.00 86.62 193 ILE A C 1
ATOM 1657 O O . ILE A 1 193 ? 1.533 1.566 -20.167 1.00 86.62 193 ILE A O 1
ATOM 1661 N N . ALA A 1 194 ? 3.770 1.623 -20.228 1.00 86.75 194 ALA A N 1
ATOM 1662 C CA . ALA A 1 194 ? 3.991 0.328 -19.606 1.00 86.75 194 ALA A CA 1
ATOM 1663 C C . ALA A 1 194 ? 4.702 0.492 -18.260 1.00 86.75 194 ALA A C 1
ATOM 1665 O O . ALA A 1 194 ? 5.762 1.109 -18.185 1.00 86.75 194 ALA A O 1
ATOM 1666 N N . ILE A 1 195 ? 4.134 -0.098 -17.209 1.00 88.38 195 ILE A N 1
ATOM 1667 C CA . ILE A 1 195 ? 4.704 -0.144 -15.861 1.00 88.38 195 ILE A CA 1
ATOM 1668 C C . ILE A 1 195 ? 5.042 -1.594 -15.528 1.00 88.38 195 ILE A C 1
ATOM 1670 O O . ILE A 1 195 ? 4.171 -2.469 -15.513 1.00 88.38 195 ILE A O 1
ATOM 1674 N N . GLY A 1 196 ? 6.307 -1.846 -15.222 1.00 84.81 196 GLY A N 1
ATOM 1675 C CA . GLY A 1 196 ? 6.839 -3.163 -14.924 1.00 84.81 196 GLY A CA 1
ATOM 1676 C C . GLY A 1 196 ? 7.385 -3.922 -16.141 1.00 84.81 196 GLY A C 1
ATOM 1677 O O . GLY A 1 196 ? 7.298 -3.453 -17.277 1.00 84.81 196 GLY A O 1
ATOM 1678 N N . PRO A 1 197 ? 7.916 -5.137 -15.927 1.00 82.31 197 PRO A N 1
ATOM 1679 C CA . PRO A 1 197 ? 7.748 -5.934 -14.719 1.00 82.31 197 PRO A CA 1
ATOM 1680 C C . PRO A 1 197 ? 8.558 -5.438 -13.501 1.00 82.31 197 PRO A C 1
ATOM 1682 O O . PRO A 1 197 ? 9.527 -4.708 -13.676 1.00 82.31 197 PRO A O 1
ATOM 1685 N N . LEU A 1 198 ? 8.183 -5.842 -12.277 1.00 88.06 198 LEU A N 1
ATOM 1686 C CA . LEU A 1 198 ? 8.970 -5.655 -11.046 1.00 88.06 198 LEU A CA 1
ATOM 1687 C C . LEU A 1 198 ? 9.774 -6.931 -10.788 1.00 88.06 198 LEU A C 1
ATOM 1689 O O . LEU A 1 198 ? 9.244 -7.934 -10.323 1.00 88.06 198 LEU A O 1
ATOM 1693 N N . ILE A 1 199 ? 11.059 -6.913 -11.087 1.00 86.94 199 ILE A N 1
ATOM 1694 C CA . ILE A 1 199 ? 11.908 -8.099 -11.115 1.00 86.94 199 ILE A CA 1
ATOM 1695 C C . ILE A 1 199 ? 12.718 -8.192 -9.829 1.00 86.94 199 ILE A C 1
ATOM 1697 O O . ILE A 1 199 ? 13.526 -7.315 -9.548 1.00 86.94 199 ILE A O 1
ATOM 1701 N N . TYR A 1 200 ? 12.566 -9.287 -9.078 1.00 88.31 200 TYR A N 1
ATOM 1702 C CA . TYR A 1 200 ? 13.456 -9.592 -7.953 1.00 88.31 200 TYR A CA 1
ATOM 1703 C C . TYR A 1 200 ? 14.818 -10.044 -8.472 1.00 88.31 200 TYR A C 1
ATOM 1705 O O . TYR A 1 200 ? 14.968 -11.169 -8.963 1.00 88.31 200 TYR A O 1
ATOM 1713 N N . VAL A 1 201 ? 15.820 -9.192 -8.301 1.00 86.94 201 VAL A N 1
ATOM 1714 C CA . VAL A 1 201 ? 17.142 -9.338 -8.911 1.00 86.94 201 VAL A CA 1
ATOM 1715 C C . VAL A 1 201 ? 17.829 -10.644 -8.522 1.00 86.94 201 VAL A C 1
ATOM 1717 O O . VAL A 1 201 ? 18.398 -11.318 -9.374 1.00 86.94 201 VAL A O 1
ATOM 1720 N N . LYS A 1 202 ? 17.736 -11.056 -7.254 1.00 85.31 202 LYS A N 1
ATOM 1721 C CA . LYS A 1 202 ? 18.368 -12.298 -6.775 1.00 85.31 202 LYS A CA 1
ATOM 1722 C C . LYS A 1 202 ? 17.708 -13.573 -7.306 1.00 85.31 202 LYS A C 1
ATOM 1724 O O . LYS A 1 202 ? 18.337 -14.621 -7.301 1.00 85.31 202 LYS A O 1
ATOM 1729 N N . LYS A 1 203 ? 16.445 -13.503 -7.737 1.00 85.31 203 LYS A N 1
ATOM 1730 C CA . LYS A 1 203 ? 15.650 -14.684 -8.118 1.00 85.31 203 LYS A CA 1
ATOM 1731 C C . LYS A 1 203 ? 15.523 -14.848 -9.627 1.00 85.31 203 LYS A C 1
ATOM 1733 O O . LYS A 1 203 ? 15.399 -15.970 -10.110 1.00 85.31 203 LYS A O 1
ATOM 1738 N N . PHE A 1 204 ? 15.541 -13.743 -10.363 1.00 85.12 204 PHE A N 1
ATOM 1739 C CA . PHE A 1 204 ? 15.166 -13.714 -11.768 1.00 85.12 204 PHE A CA 1
ATOM 1740 C C . PHE A 1 204 ? 16.208 -13.007 -12.638 1.00 85.12 204 PHE A C 1
ATOM 1742 O O . PHE A 1 204 ? 16.971 -12.151 -12.182 1.00 85.12 204 PHE A O 1
ATOM 1749 N N . GLN A 1 205 ? 16.259 -13.410 -13.904 1.00 81.69 205 GLN A N 1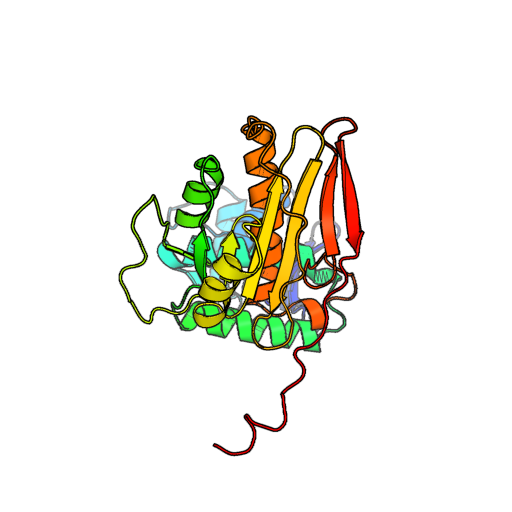
ATOM 1750 C CA . GLN A 1 205 ? 17.027 -12.737 -14.947 1.00 81.69 205 GLN A CA 1
ATOM 1751 C C . GLN A 1 205 ? 16.259 -11.498 -15.428 1.00 81.69 205 GLN A C 1
ATOM 1753 O O . GLN A 1 205 ? 15.032 -11.537 -15.521 1.00 81.69 205 GLN A O 1
ATOM 1758 N N . ILE A 1 206 ? 16.964 -10.409 -15.749 1.00 77.94 206 ILE A N 1
ATOM 1759 C CA . ILE A 1 206 ? 16.346 -9.283 -16.465 1.00 77.94 206 ILE A CA 1
ATOM 1760 C C . ILE A 1 206 ? 16.075 -9.739 -17.907 1.00 77.94 206 ILE A C 1
ATOM 1762 O O . ILE A 1 206 ? 16.977 -10.306 -18.529 1.00 77.94 206 ILE A O 1
ATOM 1766 N N . PRO A 1 207 ? 14.857 -9.543 -18.440 1.00 73.00 207 PRO A N 1
ATOM 1767 C CA . PRO A 1 207 ? 14.545 -9.876 -19.819 1.00 73.00 207 PRO A CA 1
ATOM 1768 C C . PRO A 1 207 ? 15.344 -8.993 -20.778 1.00 73.00 207 PRO A C 1
ATOM 1770 O O . PRO A 1 207 ? 15.555 -7.811 -20.528 1.00 73.00 207 PRO A O 1
ATOM 1773 N N . SER A 1 208 ? 15.752 -9.563 -21.911 1.00 68.31 208 SER A N 1
ATOM 1774 C CA . SER A 1 208 ? 16.280 -8.763 -23.012 1.00 68.31 208 SER A CA 1
ATOM 1775 C C . SER A 1 208 ? 15.146 -7.919 -23.587 1.00 68.31 208 SER A C 1
ATOM 1777 O O . SER A 1 208 ? 14.141 -8.448 -24.071 1.00 68.31 208 SER A O 1
ATOM 1779 N N . PHE A 1 209 ? 15.306 -6.604 -23.513 1.00 67.69 209 PHE A N 1
ATOM 1780 C CA . PHE A 1 209 ? 14.464 -5.670 -24.237 1.00 67.69 209 PHE A CA 1
ATOM 1781 C C . PHE A 1 209 ? 15.051 -5.476 -25.632 1.00 67.69 209 PHE A C 1
ATOM 1783 O O . PHE A 1 209 ? 16.270 -5.409 -25.798 1.00 67.69 209 PHE A O 1
ATOM 1790 N N . ALA A 1 210 ? 14.190 -5.432 -26.650 1.00 59.41 210 ALA A N 1
ATOM 1791 C CA . ALA A 1 210 ? 14.636 -5.016 -27.969 1.00 59.41 210 ALA A CA 1
ATOM 1792 C C . ALA A 1 210 ? 15.156 -3.579 -27.842 1.00 59.41 210 ALA A C 1
ATOM 1794 O O . ALA A 1 210 ? 14.442 -2.729 -27.312 1.00 59.41 210 ALA A O 1
ATOM 1795 N N . ASN A 1 211 ? 16.387 -3.329 -28.295 1.00 52.69 211 ASN A N 1
ATOM 1796 C CA . ASN A 1 211 ? 16.930 -1.979 -28.421 1.00 52.69 211 ASN A CA 1
ATOM 1797 C C . ASN A 1 211 ? 16.142 -1.262 -29.524 1.00 52.69 211 ASN A C 1
ATOM 1799 O O . ASN A 1 211 ? 16.556 -1.229 -30.682 1.00 52.69 211 ASN A O 1
ATOM 1803 N N . GLU A 1 212 ? 14.959 -0.768 -29.195 1.00 53.22 212 GLU A N 1
ATOM 1804 C CA . GLU A 1 212 ? 14.280 0.207 -30.025 1.00 53.22 212 GLU A CA 1
ATOM 1805 C C . GLU A 1 212 ? 14.929 1.546 -29.685 1.00 53.22 212 GLU A C 1
ATOM 1807 O O . GLU A 1 212 ? 14.814 2.021 -28.559 1.00 53.22 212 GLU A O 1
ATOM 1812 N N . GLU A 1 213 ? 15.679 2.121 -30.632 1.00 49.91 213 GLU A N 1
ATOM 1813 C CA . GLU A 1 213 ? 16.127 3.508 -30.497 1.00 49.91 213 GLU A CA 1
ATOM 1814 C C . GLU A 1 213 ? 14.907 4.369 -30.141 1.00 49.91 213 GLU A C 1
ATOM 1816 O O . GLU A 1 213 ? 13.859 4.201 -30.784 1.00 49.91 213 GLU A O 1
ATOM 1821 N N . PRO A 1 214 ? 15.000 5.255 -29.133 1.00 50.81 214 PRO A N 1
ATOM 1822 C CA . PRO A 1 214 ? 13.864 6.051 -28.705 1.00 50.81 214 PRO A CA 1
ATOM 1823 C C . PRO A 1 214 ? 13.396 6.912 -29.880 1.00 50.81 214 PRO A C 1
ATOM 1825 O O . PRO A 1 214 ? 14.015 7.910 -30.251 1.00 50.81 214 PRO A O 1
ATOM 1828 N N . LYS A 1 215 ? 12.290 6.499 -30.503 1.00 51.41 215 LYS A N 1
ATOM 1829 C CA . LYS A 1 215 ? 11.584 7.290 -31.508 1.00 51.41 215 LYS A CA 1
ATOM 1830 C C . LYS A 1 215 ? 10.860 8.407 -30.783 1.00 51.41 215 LYS A C 1
ATOM 1832 O O . LYS A 1 215 ? 9.695 8.224 -30.469 1.00 51.41 215 LYS A O 1
ATOM 1837 N N . GLU A 1 216 ? 11.575 9.503 -30.536 1.00 57.22 216 GLU A N 1
ATOM 1838 C CA . GLU A 1 216 ? 11.115 10.700 -29.821 1.00 57.22 216 GLU A CA 1
ATOM 1839 C C . GLU A 1 216 ? 10.497 10.370 -28.455 1.00 57.22 216 GLU A C 1
ATOM 1841 O O . GLU A 1 216 ? 9.421 9.783 -28.368 1.00 57.22 216 GLU A O 1
ATOM 1846 N N . TYR A 1 217 ? 11.150 10.779 -27.363 1.00 62.28 217 TYR A N 1
ATOM 1847 C CA . TYR A 1 217 ? 10.542 10.656 -26.039 1.00 62.28 217 TYR A CA 1
ATOM 1848 C C . TYR A 1 217 ? 9.166 11.329 -26.064 1.00 62.28 217 TYR A C 1
ATOM 1850 O O . TYR A 1 217 ? 9.080 12.543 -26.288 1.00 62.28 217 TYR A O 1
ATOM 1858 N N . PRO A 1 218 ? 8.075 10.563 -25.916 1.00 68.00 218 PRO A N 1
ATOM 1859 C CA . PRO A 1 218 ? 6.751 11.140 -25.990 1.00 68.00 218 PRO A CA 1
ATOM 1860 C C . PRO A 1 218 ? 6.583 12.156 -24.863 1.00 68.00 218 PRO A C 1
ATOM 1862 O O . PRO A 1 218 ? 6.994 11.917 -23.730 1.00 68.00 218 PRO A O 1
ATOM 1865 N N . ILE A 1 219 ? 5.905 13.266 -25.149 1.00 78.19 219 ILE A N 1
ATOM 1866 C CA . ILE A 1 219 ? 5.492 14.191 -24.093 1.00 78.19 219 ILE A CA 1
ATOM 1867 C C . ILE A 1 219 ? 4.491 13.456 -23.197 1.00 78.19 219 ILE A C 1
ATOM 1869 O O . ILE A 1 219 ? 3.468 12.949 -23.676 1.00 78.19 219 ILE A O 1
ATOM 1873 N N . ILE A 1 220 ? 4.800 13.398 -21.903 1.00 80.75 220 ILE A N 1
ATOM 1874 C CA . ILE A 1 220 ? 3.949 12.792 -20.880 1.00 80.75 220 ILE A CA 1
ATOM 1875 C C . ILE A 1 220 ? 3.151 13.899 -20.214 1.00 80.75 220 ILE A C 1
ATOM 1877 O O . ILE A 1 220 ? 3.708 14.817 -19.607 1.00 80.75 220 ILE A O 1
ATOM 1881 N N . LEU A 1 221 ? 1.832 13.815 -20.344 1.00 83.06 221 LEU A N 1
ATOM 1882 C CA . LEU A 1 221 ? 0.909 14.788 -19.782 1.00 83.06 221 LEU A CA 1
ATOM 1883 C C . LEU A 1 221 ? 0.885 14.680 -18.252 1.00 83.06 221 LEU A C 1
ATOM 1885 O O . LEU A 1 221 ? 1.087 13.610 -17.680 1.00 83.06 221 LEU A O 1
ATOM 1889 N N . GLU A 1 222 ? 0.565 15.778 -17.569 1.00 83.25 222 GLU A N 1
ATOM 1890 C CA . GLU A 1 222 ? 0.486 15.816 -16.102 1.00 83.25 222 GLU A CA 1
ATOM 1891 C C . GLU A 1 222 ? -0.462 14.737 -15.547 1.00 83.25 222 GLU A C 1
ATOM 1893 O O . GLU A 1 222 ? -0.123 14.020 -14.606 1.00 83.25 222 GLU A O 1
ATOM 1898 N N . GLN A 1 223 ? -1.624 14.539 -16.180 1.00 84.06 223 GLN A N 1
ATOM 1899 C CA . GLN A 1 223 ? -2.598 13.521 -15.769 1.00 84.06 223 GLN A CA 1
ATOM 1900 C C . GLN A 1 223 ? -2.051 12.094 -15.934 1.00 84.06 223 GLN A C 1
ATOM 1902 O O . GLN A 1 223 ? -2.369 11.217 -15.129 1.00 84.06 223 GLN A O 1
ATOM 1907 N N . GLU A 1 224 ? -1.206 11.863 -16.942 1.00 84.62 224 GLU A N 1
ATOM 1908 C CA . GLU A 1 224 ? -0.519 10.584 -17.139 1.00 84.62 224 GLU A CA 1
ATOM 1909 C C . GLU A 1 224 ? 0.517 10.359 -16.032 1.00 84.62 224 GLU A C 1
ATOM 1911 O O . GLU A 1 224 ? 0.596 9.257 -15.493 1.00 84.62 224 GLU A O 1
ATOM 1916 N N . GLN A 1 225 ? 1.234 11.405 -15.600 1.00 86.94 225 GLN A N 1
ATOM 1917 C CA . GLN A 1 225 ? 2.163 11.319 -14.466 1.00 86.94 225 GLN A CA 1
ATOM 1918 C C . GLN A 1 225 ? 1.444 11.015 -13.142 1.00 86.94 225 GLN A C 1
ATOM 1920 O O . GLN A 1 225 ? 1.928 10.195 -12.360 1.00 86.94 225 GLN A O 1
ATOM 1925 N N . HIS A 1 226 ? 0.266 11.601 -12.898 1.00 87.44 226 HIS A N 1
ATOM 1926 C CA . HIS A 1 226 ? -0.567 11.254 -11.739 1.00 87.44 226 HIS A CA 1
ATOM 1927 C C . HIS A 1 226 ? -0.991 9.782 -11.749 1.00 87.44 226 HIS A C 1
ATOM 1929 O O . HIS A 1 226 ? -0.925 9.101 -10.722 1.00 87.44 226 HIS A O 1
ATOM 1935 N N . LEU A 1 227 ? -1.428 9.290 -12.909 1.00 86.00 227 LEU A N 1
ATOM 1936 C CA . LEU A 1 227 ? -1.872 7.911 -13.074 1.00 86.00 227 LEU A CA 1
ATOM 1937 C C . LEU A 1 227 ? -0.712 6.923 -12.894 1.00 86.00 227 LEU A C 1
ATOM 1939 O O . LEU A 1 227 ? -0.850 5.920 -12.193 1.00 86.00 227 LEU A O 1
ATOM 1943 N N . LEU A 1 228 ? 0.445 7.237 -13.477 1.00 88.62 228 LEU A N 1
ATOM 1944 C CA . LEU A 1 228 ? 1.686 6.495 -13.290 1.00 88.62 228 LEU A CA 1
ATOM 1945 C C . LEU A 1 228 ? 2.080 6.431 -11.816 1.00 88.62 228 LEU A C 1
ATOM 1947 O O . LEU A 1 228 ? 2.274 5.338 -11.289 1.00 88.62 228 LEU A O 1
ATOM 1951 N N . TYR A 1 229 ? 2.135 7.578 -11.133 1.00 90.56 229 TYR A N 1
ATOM 1952 C CA . TYR A 1 229 ? 2.441 7.631 -9.705 1.00 90.56 229 TYR A CA 1
ATOM 1953 C C . TYR A 1 229 ? 1.489 6.747 -8.892 1.00 90.56 229 TYR A C 1
ATOM 1955 O O . TYR A 1 229 ? 1.952 5.951 -8.078 1.00 90.56 229 TYR A O 1
ATOM 1963 N N . TYR A 1 230 ? 0.178 6.822 -9.154 1.00 88.50 230 TYR A N 1
ATOM 1964 C CA . TYR A 1 230 ? -0.826 5.999 -8.475 1.00 88.50 230 TYR A CA 1
ATOM 1965 C C . TYR A 1 230 ? -0.534 4.496 -8.600 1.00 88.50 230 TYR A C 1
ATOM 1967 O O . TYR A 1 230 ? -0.559 3.765 -7.606 1.00 88.50 230 TYR A O 1
ATOM 1975 N N . PHE A 1 231 ? -0.235 4.016 -9.810 1.00 88.44 231 PHE A N 1
ATOM 1976 C CA . PHE A 1 231 ? 0.059 2.599 -10.015 1.00 88.44 231 PHE A CA 1
ATOM 1977 C C . PHE A 1 231 ? 1.397 2.190 -9.405 1.00 88.44 231 PHE A C 1
ATOM 1979 O O . PHE A 1 231 ? 1.465 1.159 -8.734 1.00 88.44 231 PHE A O 1
ATOM 1986 N N . ILE A 1 232 ? 2.443 2.995 -9.592 1.00 90.31 232 ILE A N 1
ATOM 1987 C CA . ILE A 1 232 ? 3.771 2.699 -9.055 1.00 90.31 232 ILE A CA 1
ATOM 1988 C C . ILE A 1 232 ? 3.740 2.679 -7.524 1.00 90.31 232 ILE A C 1
ATOM 1990 O O . ILE A 1 232 ? 4.224 1.722 -6.925 1.00 90.31 232 ILE A O 1
ATOM 1994 N N . GLU A 1 233 ? 3.135 3.678 -6.874 1.00 91.81 233 GLU A N 1
ATOM 1995 C CA . GLU A 1 233 ? 3.010 3.723 -5.413 1.00 91.81 233 GLU A CA 1
ATOM 1996 C C . GLU A 1 233 ? 2.326 2.460 -4.885 1.00 91.81 233 GLU A C 1
ATOM 1998 O O . GLU A 1 233 ? 2.803 1.843 -3.932 1.00 91.81 233 GLU A O 1
ATOM 2003 N N . ARG A 1 234 ? 1.247 2.028 -5.544 1.00 89.62 234 ARG A N 1
ATOM 2004 C CA . ARG A 1 234 ? 0.518 0.819 -5.166 1.00 89.62 234 ARG A CA 1
ATOM 2005 C C . ARG A 1 234 ? 1.360 -0.445 -5.325 1.00 89.62 234 ARG A C 1
ATOM 2007 O O . ARG A 1 234 ? 1.334 -1.301 -4.440 1.00 89.62 234 ARG A O 1
ATOM 2014 N N . ILE A 1 235 ? 2.113 -0.566 -6.419 1.00 89.38 235 ILE A N 1
ATOM 2015 C CA . ILE A 1 235 ? 3.041 -1.683 -6.652 1.00 89.38 235 ILE A CA 1
ATOM 2016 C C . ILE A 1 235 ? 4.109 -1.721 -5.553 1.00 89.38 235 ILE A C 1
ATOM 2018 O O . ILE A 1 235 ? 4.352 -2.774 -4.961 1.00 89.38 235 ILE A O 1
ATOM 2022 N N . LEU A 1 236 ? 4.707 -0.570 -5.240 1.00 90.81 236 LEU A N 1
ATOM 2023 C CA . LEU A 1 236 ? 5.719 -0.449 -4.193 1.00 90.81 236 LEU A CA 1
ATOM 2024 C C . LEU A 1 236 ? 5.136 -0.735 -2.804 1.00 90.81 236 LEU A C 1
ATOM 2026 O O . LEU A 1 236 ? 5.789 -1.391 -1.999 1.00 90.81 236 LEU A O 1
ATOM 2030 N N . TYR A 1 237 ? 3.895 -0.330 -2.523 1.00 92.00 237 TYR A N 1
ATOM 2031 C CA . TYR A 1 237 ? 3.202 -0.664 -1.276 1.00 92.00 237 TYR A CA 1
ATOM 2032 C C . TYR A 1 237 ? 3.026 -2.178 -1.113 1.00 92.00 237 TYR A C 1
ATOM 2034 O O . TYR A 1 237 ? 3.330 -2.749 -0.064 1.00 92.00 237 TYR A O 1
ATOM 2042 N N . ILE A 1 238 ? 2.556 -2.838 -2.172 1.00 90.00 238 ILE A N 1
ATOM 2043 C CA . ILE A 1 238 ? 2.381 -4.291 -2.220 1.00 90.00 238 ILE A CA 1
ATOM 2044 C C . ILE A 1 238 ? 3.718 -5.010 -2.000 1.00 90.00 238 ILE A C 1
ATOM 2046 O O . ILE A 1 238 ? 3.769 -5.971 -1.228 1.00 90.00 238 ILE A O 1
ATOM 2050 N N . TYR A 1 239 ? 4.792 -4.515 -2.623 1.00 89.12 239 TYR A N 1
ATOM 2051 C CA . TYR A 1 239 ? 6.153 -5.011 -2.429 1.00 89.12 239 TYR A CA 1
ATOM 2052 C C . TYR A 1 239 ? 6.634 -4.826 -0.981 1.00 89.12 239 TYR A C 1
ATOM 2054 O O . TYR A 1 239 ? 7.090 -5.791 -0.368 1.00 89.12 239 TYR A O 1
ATOM 2062 N N . ALA A 1 240 ? 6.465 -3.627 -0.407 1.00 89.75 240 ALA A N 1
ATOM 2063 C CA . ALA A 1 240 ? 6.931 -3.267 0.937 1.00 89.75 240 ALA A CA 1
ATOM 2064 C C . ALA A 1 240 ? 6.396 -4.194 2.037 1.00 89.75 240 ALA A C 1
ATOM 2066 O O . ALA A 1 240 ? 7.110 -4.509 2.986 1.00 89.75 240 ALA A O 1
ATOM 2067 N N . PHE A 1 241 ? 5.135 -4.615 1.903 1.00 91.25 241 PHE A N 1
ATOM 2068 C CA . PHE A 1 241 ? 4.423 -5.436 2.886 1.00 91.25 241 PHE A CA 1
ATOM 2069 C C . PHE A 1 241 ? 4.129 -6.856 2.379 1.00 91.25 241 PHE A C 1
ATOM 2071 O O . PHE A 1 241 ? 3.213 -7.527 2.867 1.00 91.25 241 PHE A O 1
ATOM 2078 N N . ASN A 1 242 ? 4.866 -7.302 1.351 1.00 88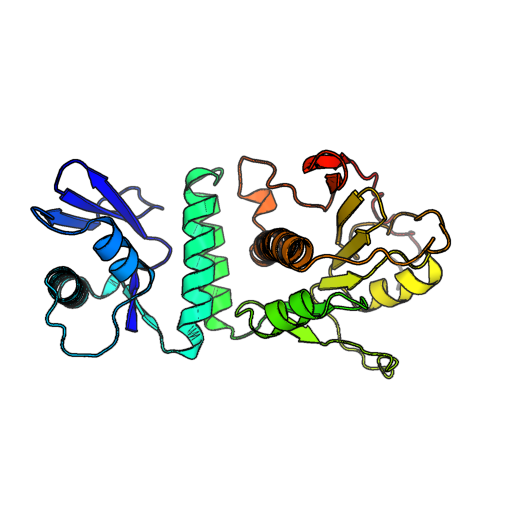.62 242 ASN A N 1
ATOM 2079 C CA . ASN A 1 242 ? 4.786 -8.639 0.760 1.00 88.62 242 ASN A CA 1
ATOM 2080 C C . ASN A 1 242 ? 3.332 -9.145 0.621 1.00 88.62 242 ASN A C 1
ATOM 2082 O O . ASN A 1 242 ? 2.978 -10.220 1.118 1.00 88.62 242 ASN A O 1
ATOM 2086 N N . LEU A 1 243 ? 2.454 -8.324 0.031 1.00 89.38 243 LEU A N 1
ATOM 2087 C CA . LEU A 1 243 ? 1.011 -8.601 -0.015 1.00 89.38 243 LEU A CA 1
ATOM 2088 C C . LEU A 1 243 ? 0.643 -9.681 -1.043 1.00 89.38 243 LEU A C 1
ATOM 2090 O O . LEU A 1 243 ? -0.432 -10.266 -0.973 1.00 89.38 243 LEU A O 1
ATOM 2094 N N . ASN A 1 244 ? 1.551 -10.002 -1.959 1.00 82.81 244 ASN A N 1
ATOM 2095 C CA . ASN A 1 244 ? 1.369 -10.940 -3.074 1.00 82.81 244 ASN A CA 1
ATOM 2096 C C . ASN A 1 244 ? 0.913 -12.320 -2.602 1.00 82.81 244 ASN A C 1
ATOM 2098 O O . ASN A 1 244 ? 0.137 -12.993 -3.265 1.00 82.81 244 ASN A O 1
ATOM 2102 N N . GLN A 1 245 ? 1.453 -12.751 -1.464 1.00 84.00 245 GLN A N 1
ATOM 2103 C CA . GLN A 1 245 ? 1.182 -14.056 -0.866 1.00 84.00 245 GLN A CA 1
ATOM 2104 C C . GLN A 1 245 ? 0.051 -13.988 0.167 1.00 84.00 245 GLN A C 1
ATOM 2106 O O . GLN A 1 245 ? -0.259 -14.991 0.798 1.00 84.00 245 GLN A O 1
ATOM 2111 N N . LYS A 1 246 ? -0.530 -12.801 0.376 1.00 91.44 246 LYS A N 1
ATOM 2112 C CA . LYS A 1 246 ? -1.514 -12.513 1.423 1.00 91.44 246 LYS A CA 1
ATOM 2113 C C . LYS A 1 246 ? -2.901 -12.183 0.870 1.00 91.44 246 LYS A C 1
ATOM 2115 O O . LYS A 1 246 ? -3.862 -12.253 1.636 1.00 91.44 246 LYS A O 1
ATOM 2120 N N . LEU A 1 247 ? -3.014 -11.827 -0.413 1.00 90.25 247 LEU A N 1
ATOM 2121 C CA . LEU A 1 247 ? -4.258 -11.399 -1.064 1.00 90.25 247 LEU A CA 1
ATOM 2122 C C . LEU A 1 247 ? -4.799 -12.449 -2.055 1.00 90.25 247 LEU A C 1
ATOM 2124 O O . LEU A 1 247 ? -4.032 -13.151 -2.704 1.00 90.25 247 LEU A O 1
ATOM 2128 N N . LEU A 1 248 ? -6.127 -12.544 -2.169 1.00 82.50 248 LEU A N 1
ATOM 2129 C CA . LEU A 1 248 ? -6.862 -13.468 -3.047 1.00 82.50 248 LEU A CA 1
ATOM 2130 C C . LEU A 1 248 ? -6.829 -13.050 -4.517 1.00 82.50 248 LEU A C 1
ATOM 2132 O O . LEU A 1 248 ? -6.878 -13.898 -5.407 1.00 82.50 248 LEU A O 1
ATOM 2136 N N . LYS A 1 249 ? -6.798 -11.742 -4.775 1.00 70.31 249 LYS A N 1
ATOM 2137 C CA . LYS A 1 249 ? -6.747 -11.190 -6.128 1.00 70.31 249 LYS A CA 1
ATOM 2138 C C . LYS A 1 249 ? -5.305 -10.970 -6.544 1.00 70.31 249 LYS A C 1
ATOM 2140 O O . LYS A 1 249 ? -4.503 -10.465 -5.760 1.00 70.31 249 LYS A O 1
ATOM 2145 N N . ASP A 1 250 ? -5.016 -11.266 -7.809 1.00 65.12 250 ASP A N 1
ATOM 2146 C CA . ASP A 1 250 ? -3.811 -10.753 -8.447 1.00 65.12 250 ASP A CA 1
ATOM 2147 C C . ASP A 1 250 ? -3.928 -9.226 -8.489 1.00 65.12 250 ASP A C 1
ATOM 2149 O O . ASP A 1 250 ? -4.688 -8.650 -9.271 1.00 65.12 250 ASP A O 1
ATOM 2153 N N . THR A 1 251 ? -3.211 -8.553 -7.594 1.00 63.44 251 THR A N 1
ATOM 2154 C CA . THR A 1 251 ? -3.186 -7.093 -7.494 1.00 63.44 251 THR A CA 1
ATOM 2155 C C . THR A 1 251 ? -2.285 -6.453 -8.552 1.00 63.44 251 THR A C 1
ATOM 2157 O O . THR A 1 251 ? -1.751 -5.367 -8.331 1.00 63.44 251 THR A O 1
ATOM 2160 N N . CYS A 1 252 ? -2.167 -7.099 -9.721 1.00 54.44 252 CYS A N 1
ATOM 2161 C CA . CYS A 1 252 ? -1.384 -6.664 -10.877 1.00 54.44 252 CYS A CA 1
ATOM 2162 C C . CYS A 1 252 ? 0.065 -6.408 -10.495 1.00 54.44 252 CYS A C 1
ATOM 2164 O O . CYS A 1 252 ? 0.635 -5.353 -10.766 1.00 54.44 252 CYS A O 1
ATOM 2166 N N . ILE A 1 253 ? 0.656 -7.391 -9.828 1.00 58.94 253 ILE A N 1
ATOM 2167 C CA . ILE A 1 253 ? 2.034 -7.268 -9.392 1.00 58.94 253 ILE A CA 1
ATOM 2168 C C . ILE A 1 253 ? 2.891 -7.489 -10.612 1.00 58.94 253 ILE A C 1
ATOM 2170 O O . ILE A 1 253 ? 2.846 -8.579 -11.202 1.00 58.94 253 ILE A O 1
ATOM 2174 N N . PRO A 1 254 ? 3.716 -6.506 -10.982 1.00 56.81 254 PRO A N 1
ATOM 2175 C CA . PRO A 1 254 ? 4.366 -6.598 -12.248 1.00 56.81 254 PRO A CA 1
ATOM 2176 C C . PRO A 1 254 ? 5.477 -7.649 -12.263 1.00 56.81 254 PRO A C 1
ATOM 2178 O O . PRO A 1 254 ? 6.181 -7.777 -13.236 1.00 56.81 254 PRO A O 1
ATOM 2181 N N . VAL A 1 255 ? 5.668 -8.480 -11.240 1.00 57.50 255 VAL A N 1
ATOM 2182 C CA . VAL A 1 255 ? 6.702 -9.530 -11.263 1.00 57.50 255 VAL A CA 1
ATOM 2183 C C . VAL A 1 255 ? 6.535 -10.497 -12.436 1.00 57.50 255 VAL A C 1
ATOM 2185 O O . VAL A 1 255 ? 7.511 -11.080 -12.885 1.00 57.50 255 VAL A O 1
ATOM 2188 N N . ARG A 1 256 ? 5.316 -10.675 -12.953 1.00 62.50 256 ARG A N 1
ATOM 2189 C CA . ARG A 1 256 ? 5.038 -11.525 -14.128 1.00 62.50 256 ARG A CA 1
ATOM 2190 C C . ARG A 1 256 ? 4.298 -10.798 -15.244 1.00 62.50 256 ARG A C 1
ATOM 2192 O O . ARG A 1 256 ? 4.017 -11.388 -16.285 1.00 62.50 256 ARG A O 1
ATOM 2199 N N . HIS A 1 257 ? 3.947 -9.540 -15.017 1.00 73.06 257 HIS A N 1
ATOM 2200 C CA . HIS A 1 257 ? 3.091 -8.771 -15.902 1.00 73.06 257 HIS A CA 1
ATOM 2201 C C . HIS A 1 257 ? 3.632 -7.350 -16.028 1.00 73.06 257 HIS A C 1
ATOM 2203 O O . HIS A 1 257 ? 4.215 -6.824 -15.096 1.00 73.06 257 HIS A O 1
ATOM 2209 N N . SER A 1 258 ? 3.420 -6.701 -17.156 1.00 82.88 258 SER A N 1
ATOM 2210 C CA . SER A 1 258 ? 3.486 -5.247 -17.243 1.00 82.88 258 SER A CA 1
ATOM 2211 C C . SER A 1 258 ? 2.058 -4.733 -17.247 1.00 82.88 258 SER A C 1
ATOM 2213 O O . SER A 1 258 ? 1.221 -5.249 -17.993 1.00 82.88 258 SER A O 1
ATOM 2215 N N . LEU A 1 259 ? 1.768 -3.727 -16.431 1.00 85.94 259 LEU A N 1
ATOM 2216 C CA . LEU A 1 259 ? 0.544 -2.957 -16.590 1.00 85.94 259 LEU A CA 1
ATOM 2217 C C . LEU A 1 259 ? 0.717 -2.069 -17.820 1.00 85.94 259 LEU A C 1
ATOM 2219 O O . LEU A 1 259 ? 1.666 -1.294 -17.877 1.00 85.94 259 LEU A O 1
ATOM 2223 N N . ILE A 1 260 ? -0.178 -2.193 -18.792 1.00 85.56 260 ILE A N 1
ATOM 2224 C CA . ILE A 1 260 ? -0.183 -1.389 -20.011 1.00 85.56 260 ILE A CA 1
ATOM 2225 C C . ILE A 1 260 ? -1.405 -0.481 -19.992 1.00 85.56 260 ILE A C 1
ATOM 2227 O O . ILE A 1 260 ? -2.522 -0.945 -19.763 1.00 85.56 260 ILE A O 1
ATOM 2231 N N . LEU A 1 261 ? -1.184 0.799 -20.261 1.00 85.44 261 LEU A N 1
ATOM 2232 C CA . LEU A 1 261 ? -2.213 1.782 -20.563 1.00 85.44 261 LEU A CA 1
ATOM 2233 C C . LEU A 1 261 ? -2.056 2.169 -22.029 1.00 85.44 261 LEU A C 1
ATOM 2235 O O . LEU A 1 261 ? -1.022 2.715 -22.414 1.00 85.44 261 LEU A O 1
ATOM 2239 N N . ASP A 1 262 ? -3.054 1.865 -22.847 1.00 84.94 262 ASP A N 1
ATOM 2240 C CA . ASP A 1 262 ? -3.102 2.329 -24.231 1.00 84.94 262 ASP A CA 1
ATOM 2241 C C . ASP A 1 262 ? -3.533 3.806 -24.249 1.00 84.94 262 ASP A C 1
ATOM 2243 O O . ASP A 1 262 ? -4.562 4.175 -23.686 1.00 84.94 262 ASP A O 1
ATOM 2247 N N . ARG A 1 263 ? -2.720 4.677 -24.852 1.00 84.38 263 ARG A N 1
ATOM 2248 C CA . ARG A 1 263 ? -2.943 6.132 -24.905 1.00 84.38 263 ARG A CA 1
ATOM 2249 C C . ARG A 1 263 ? -3.980 6.530 -25.953 1.00 84.38 263 ARG A C 1
ATOM 2251 O O . ARG A 1 263 ? -4.501 7.639 -25.903 1.00 84.38 263 ARG A O 1
ATOM 2258 N N . VAL A 1 264 ? -4.266 5.649 -26.911 1.00 83.75 264 VAL A N 1
ATOM 2259 C CA . VAL A 1 264 ? -5.218 5.892 -27.997 1.00 83.75 264 VAL A CA 1
ATOM 2260 C C . VAL A 1 264 ? -6.634 5.571 -27.539 1.00 83.75 264 VAL A C 1
ATOM 2262 O O . VAL A 1 264 ? -7.542 6.364 -27.777 1.00 83.75 264 VAL A O 1
ATOM 2265 N N . ASP A 1 265 ? -6.833 4.424 -26.885 1.00 84.50 265 ASP A N 1
ATOM 2266 C CA . ASP A 1 265 ? -8.166 3.971 -26.466 1.00 84.50 265 ASP A CA 1
ATOM 2267 C C . ASP A 1 265 ? -8.420 4.017 -24.948 1.00 84.50 265 ASP A C 1
ATOM 2269 O O . ASP A 1 265 ? -9.536 3.729 -24.506 1.00 84.50 265 ASP A O 1
ATOM 2273 N N . LEU A 1 266 ? -7.414 4.425 -24.164 1.00 79.19 266 LEU A N 1
ATOM 2274 C CA . LEU A 1 266 ? -7.448 4.583 -22.706 1.00 79.19 266 LEU A CA 1
ATOM 2275 C C . LEU A 1 266 ? -7.733 3.289 -21.932 1.00 79.19 266 LEU A C 1
ATOM 2277 O O . LEU A 1 266 ? -8.108 3.337 -20.755 1.00 79.19 266 LEU A O 1
ATOM 2281 N N . LYS A 1 267 ? -7.556 2.114 -22.550 1.00 83.31 267 LYS A N 1
ATOM 2282 C CA . LYS A 1 267 ? -7.733 0.840 -21.850 1.00 83.31 267 LYS A CA 1
ATOM 2283 C C . LYS A 1 267 ? -6.486 0.457 -21.065 1.00 83.31 267 LYS A C 1
ATOM 2285 O O . LYS A 1 267 ? -5.368 0.450 -21.577 1.00 83.31 267 LYS A O 1
ATOM 2290 N N . GLY A 1 268 ? -6.715 0.059 -19.816 1.00 80.44 268 GLY A N 1
ATOM 2291 C CA . GLY A 1 268 ? -5.721 -0.597 -18.976 1.00 80.44 268 GLY A CA 1
ATOM 2292 C C . GLY A 1 268 ? -5.826 -2.116 -19.072 1.00 80.44 268 GLY A C 1
ATOM 2293 O O . GLY A 1 268 ? -6.915 -2.672 -18.922 1.00 80.44 268 GLY A O 1
ATOM 2294 N N . TYR A 1 269 ? -4.707 -2.799 -19.295 1.00 83.88 269 TYR A N 1
ATOM 2295 C CA . TYR A 1 269 ? -4.643 -4.260 -19.285 1.00 83.88 269 TYR A CA 1
ATOM 2296 C C . TYR A 1 269 ? -3.284 -4.765 -18.797 1.00 83.88 269 TYR A C 1
ATOM 2298 O O . TYR A 1 269 ? -2.272 -4.072 -18.871 1.00 83.88 269 TYR A O 1
ATOM 2306 N N . SER A 1 270 ? -3.248 -6.003 -18.309 1.00 81.75 270 SER A N 1
ATOM 2307 C CA . SER A 1 270 ? -2.008 -6.664 -17.898 1.00 81.75 270 SER A CA 1
ATOM 2308 C C . SER A 1 270 ? -1.446 -7.477 -19.059 1.00 81.75 270 SER A C 1
ATOM 2310 O O . SER A 1 270 ? -2.126 -8.347 -19.603 1.00 81.75 270 SER A O 1
ATOM 2312 N N . LYS A 1 271 ? -0.194 -7.224 -19.437 1.00 81.19 271 LYS A N 1
ATOM 2313 C CA . LYS A 1 271 ? 0.541 -8.011 -20.433 1.00 81.19 271 LYS A CA 1
ATOM 2314 C C . LYS A 1 271 ? 1.502 -8.952 -19.723 1.00 81.19 271 LYS A C 1
ATOM 2316 O O . LYS A 1 271 ? 2.360 -8.490 -18.984 1.00 81.19 271 LYS A O 1
ATOM 2321 N N . THR A 1 272 ? 1.405 -10.256 -19.956 1.00 77.31 272 THR A N 1
ATOM 2322 C CA . THR A 1 272 ? 2.366 -11.220 -19.398 1.00 77.31 272 THR A CA 1
ATOM 2323 C C . THR A 1 272 ? 3.770 -10.963 -19.936 1.00 77.31 272 THR A C 1
ATOM 2325 O O . THR A 1 272 ? 3.960 -10.755 -21.136 1.00 77.31 272 THR A O 1
ATOM 2328 N N . VAL A 1 273 ? 4.751 -10.998 -19.037 1.00 74.75 273 VAL A N 1
ATOM 2329 C CA . VAL A 1 273 ? 6.174 -10.904 -19.358 1.00 74.75 273 VAL A CA 1
ATOM 2330 C C . VAL A 1 273 ? 6.846 -12.192 -18.919 1.00 74.75 273 VAL A C 1
ATOM 2332 O O . VAL A 1 273 ? 6.738 -12.606 -17.765 1.00 74.75 273 VAL A O 1
ATOM 2335 N N . THR A 1 274 ? 7.530 -12.846 -19.852 1.00 76.62 274 THR A N 1
ATOM 2336 C CA . THR A 1 274 ? 8.282 -14.063 -19.557 1.00 76.62 274 THR A CA 1
ATOM 2337 C C . THR A 1 274 ? 9.581 -13.689 -18.861 1.00 76.62 274 THR A C 1
ATOM 2339 O O . THR A 1 274 ? 10.431 -13.021 -19.444 1.00 76.62 274 THR A O 1
ATOM 2342 N N . ILE A 1 275 ? 9.730 -14.136 -17.616 1.00 76.25 275 ILE A N 1
ATOM 2343 C CA . ILE A 1 275 ? 10.933 -13.930 -16.812 1.00 76.25 275 ILE A CA 1
ATOM 2344 C C . ILE A 1 275 ? 11.472 -15.293 -16.395 1.00 76.25 275 ILE A C 1
ATOM 2346 O O . ILE A 1 275 ? 10.728 -16.133 -15.884 1.00 76.25 275 ILE A O 1
ATOM 2350 N N . TYR A 1 276 ? 12.765 -15.512 -16.611 1.00 81.19 276 TYR A N 1
ATOM 2351 C CA . TYR A 1 276 ? 13.425 -16.771 -16.284 1.00 81.19 276 TYR A CA 1
ATOM 2352 C C . TYR A 1 276 ? 14.060 -16.707 -14.891 1.00 81.19 276 TYR A C 1
ATOM 2354 O O . TYR A 1 276 ? 14.594 -15.659 -14.509 1.00 81.19 276 TYR A O 1
ATOM 2362 N N . PRO A 1 277 ? 14.018 -17.799 -14.107 1.00 83.00 277 PRO A N 1
ATOM 2363 C CA . PRO A 1 277 ? 14.777 -17.874 -12.868 1.00 83.00 277 PRO A CA 1
ATOM 2364 C C . PRO A 1 277 ? 16.273 -17.758 -13.172 1.00 83.00 277 PRO A C 1
ATOM 2366 O O . PRO A 1 277 ? 16.742 -18.204 -14.223 1.00 83.00 277 PRO A O 1
ATOM 2369 N N . ARG A 1 278 ? 17.044 -17.183 -12.247 1.00 79.81 278 ARG A N 1
ATOM 2370 C CA . ARG A 1 278 ? 18.502 -17.294 -12.336 1.00 79.81 278 ARG A CA 1
ATOM 2371 C C . ARG A 1 278 ? 18.885 -18.751 -12.128 1.00 79.81 278 ARG A C 1
ATOM 2373 O O . ARG A 1 278 ? 18.560 -19.342 -11.103 1.00 79.81 278 ARG A O 1
ATOM 2380 N N . VAL A 1 279 ? 19.569 -19.323 -13.109 1.00 74.19 279 VAL A N 1
ATOM 2381 C CA . VAL A 1 279 ? 20.259 -20.595 -12.926 1.00 74.19 279 VAL A CA 1
ATOM 2382 C C . VAL A 1 279 ? 21.501 -20.275 -12.104 1.00 74.19 279 VAL A C 1
ATOM 2384 O O . VAL A 1 279 ? 22.385 -19.578 -12.600 1.00 74.19 279 VAL A O 1
ATOM 2387 N N . GLU A 1 280 ? 21.553 -20.721 -10.848 1.00 57.47 280 GLU A N 1
ATOM 2388 C CA . GLU A 1 280 ? 22.817 -20.767 -10.112 1.00 57.47 280 GLU A CA 1
ATOM 2389 C C . GLU A 1 280 ? 23.738 -21.698 -10.899 1.00 57.47 280 GLU A C 1
ATOM 2391 O O . GLU A 1 280 ? 23.558 -22.917 -10.933 1.00 57.47 280 GLU A O 1
ATOM 2396 N N . THR A 1 281 ? 24.696 -21.129 -11.623 1.00 47.06 281 THR A N 1
ATOM 2397 C CA . THR A 1 281 ? 25.780 -21.929 -12.169 1.00 47.06 281 THR A CA 1
ATOM 2398 C C . THR A 1 281 ? 26.506 -22.551 -10.984 1.00 47.06 281 THR A C 1
ATOM 2400 O O . THR A 1 281 ? 26.966 -21.829 -10.107 1.00 47.06 281 THR A O 1
ATOM 2403 N N . LEU A 1 282 ? 26.641 -23.883 -10.974 1.00 42.47 282 LEU A N 1
ATOM 2404 C CA . LEU A 1 282 ? 27.362 -24.705 -9.977 1.00 42.47 282 LEU A CA 1
ATOM 2405 C C . LEU A 1 282 ? 28.773 -24.196 -9.592 1.00 42.47 282 LEU A C 1
ATOM 2407 O O . LEU A 1 282 ? 29.382 -24.711 -8.662 1.00 42.47 282 LEU A O 1
ATOM 2411 N N . VAL A 1 283 ? 29.291 -23.192 -10.297 1.00 44.97 283 VAL A N 1
ATOM 2412 C CA . VAL A 1 283 ? 30.553 -22.495 -10.048 1.00 44.97 283 VAL A CA 1
ATOM 2413 C C . VAL A 1 283 ? 30.481 -21.553 -8.831 1.00 44.97 283 VAL A C 1
ATOM 2415 O O . VAL A 1 283 ? 31.502 -21.344 -8.185 1.00 44.97 283 VAL A O 1
ATOM 2418 N N . ASP A 1 284 ? 29.300 -21.043 -8.458 1.00 39.41 284 ASP A N 1
ATOM 2419 C CA . ASP A 1 284 ? 29.140 -20.125 -7.312 1.00 39.41 284 ASP A CA 1
ATOM 2420 C C . ASP A 1 284 ? 28.852 -20.841 -5.978 1.00 39.41 284 ASP A C 1
ATOM 2422 O O . ASP A 1 284 ? 28.943 -20.233 -4.916 1.00 39.41 284 ASP A O 1
ATOM 2426 N N . ALA A 1 285 ? 28.560 -22.147 -6.011 1.00 38.41 285 ALA A N 1
ATOM 2427 C CA . ALA A 1 285 ? 28.365 -22.976 -4.814 1.00 38.41 285 ALA A CA 1
ATOM 2428 C C . ALA A 1 285 ? 29.688 -23.486 -4.204 1.00 38.41 285 ALA A C 1
ATOM 2430 O O . ALA A 1 285 ? 29.685 -24.145 -3.164 1.00 38.41 285 ALA A O 1
ATOM 2431 N N . VAL A 1 286 ? 30.819 -23.196 -4.857 1.00 35.81 286 VAL A N 1
ATOM 2432 C CA . VAL A 1 286 ? 32.171 -23.544 -4.405 1.00 35.81 286 VAL A CA 1
ATOM 2433 C C . VAL A 1 286 ? 33.025 -22.273 -4.371 1.00 35.81 286 VAL A C 1
ATOM 2435 O O . VAL A 1 286 ? 33.993 -22.130 -5.118 1.00 35.81 286 VAL A O 1
ATOM 2438 N N . LYS A 1 287 ? 32.644 -21.323 -3.516 1.00 36.56 287 LYS A N 1
ATOM 2439 C CA . LYS A 1 287 ? 33.523 -20.263 -3.011 1.00 36.56 287 LYS A CA 1
ATOM 2440 C C . LYS A 1 287 ? 33.302 -20.073 -1.521 1.00 36.56 287 LYS A C 1
ATOM 2442 O O . LYS A 1 287 ? 32.124 -20.010 -1.112 1.00 36.56 287 LYS A O 1
#

pLDDT: mean 82.26, std 14.03, range [35.81, 97.25]

Sequence (287 aa):
MYLLNHQYEIKVFENIMFVHDSISDEVKFAFEIYNLDKGKLKKLFYFGLEKTISFHREEQIVQKVVQRYPNYFTNCNDLKRNCFRLIREYTELFRYEFISTQHFSDYLKEVEVFLKRKKRMKLLFDIEGYEYIKQAFQNNPLMEITGVQGEVLNDTQETFDVIITEPNGEREDRKWLERAEAIMFLNTDSKKIAIGPLIYVKKFQIPSFANEEPKEYPIILEQEQHLLYYFIERILYIYAFNLNQKLLKDTCIPVRHSLILDRVDLKGYSKTVTIYPRVETLVDAVK

Foldseek 3Di:
DKEFQLQWDWDDDDQKIFIARLLVRDTPDMDGRPPHDPVVLRCCRHQHDDPDDDPDPSNVVSVVCCVVPVVRIDDDDPLLRQVSNVVSVVSVVQVVFFPDSVLNVLLSVLSVCLSPPQDAFEEEEEDPQLVVLQVVQVPHSRYDYDYDDPDDPPPDLAAGAEYEEAPPFDPVVVVNLSRYQWYWHWDDDPWKTKTDDTARSQWWDDDGDPPDPHPDDDNQDPVNSVVVSVLVVVLVVCVSSVCCVTGNDPPLNNNQWIFMQTPVPRDTDTHGDDIGTDDPDPVVVPD

Radius of gyration: 22.19 Å; chains: 1; bounding box: 62×48×59 Å